Protein AF-A0AAI8VZM4-F1 (afdb_monomer_lite)

Organism: NCBI:txid933095

pLDDT: mean 75.83, std 14.88, range [39.0, 96.69]

Structure (mmCIF, N/CA/C/O backbone):
data_AF-A0AAI8VZM4-F1
#
_entry.id   AF-A0AAI8VZM4-F1
#
loop_
_atom_site.group_PDB
_atom_site.id
_atom_site.type_symbol
_atom_site.label_atom_id
_atom_site.label_alt_id
_atom_site.label_comp_id
_atom_site.label_asym_id
_atom_site.label_entity_id
_atom_site.label_seq_id
_atom_site.pdbx_PDB_ins_code
_atom_site.Cartn_x
_atom_site.Cartn_y
_atom_site.Cartn_z
_atom_site.occupancy
_atom_site.B_iso_or_equiv
_atom_site.auth_seq_id
_atom_site.auth_comp_id
_atom_site.auth_asym_id
_atom_site.auth_atom_id
_atom_site.pdbx_PDB_model_num
ATOM 1 N N . MET A 1 1 ? 5.136 8.835 26.022 1.00 50.62 1 MET A N 1
ATOM 2 C CA . MET A 1 1 ? 4.557 8.263 24.789 1.00 50.62 1 MET A CA 1
ATOM 3 C C . MET A 1 1 ? 4.629 9.350 23.734 1.00 50.62 1 MET A C 1
ATOM 5 O O . MET A 1 1 ? 4.083 10.417 23.975 1.00 50.62 1 MET A O 1
ATOM 9 N N . PHE A 1 2 ? 5.392 9.145 22.661 1.00 57.97 2 PHE A N 1
ATOM 10 C CA . PHE A 1 2 ? 5.427 10.082 21.537 1.00 57.97 2 PHE A CA 1
ATOM 11 C C . PHE A 1 2 ? 4.216 9.782 20.650 1.00 57.97 2 PHE A C 1
ATOM 13 O O . PHE A 1 2 ? 4.138 8.687 20.109 1.00 57.97 2 PHE A O 1
ATOM 20 N N . ASN A 1 3 ? 3.278 10.723 20.535 1.00 74.25 3 ASN A N 1
ATOM 21 C CA . ASN A 1 3 ? 2.185 10.646 19.566 1.00 74.25 3 ASN A CA 1
ATOM 22 C C . ASN A 1 3 ? 2.493 11.632 18.441 1.00 74.25 3 ASN A C 1
ATOM 24 O O . ASN A 1 3 ? 2.685 12.821 18.692 1.00 74.25 3 ASN A O 1
ATOM 28 N N . ILE A 1 4 ? 2.579 11.121 17.221 1.00 80.81 4 ILE A N 1
ATOM 29 C CA . ILE A 1 4 ? 2.710 11.899 15.996 1.00 80.81 4 ILE A CA 1
ATOM 30 C C . ILE A 1 4 ? 1.293 12.186 15.511 1.00 80.81 4 ILE A C 1
ATOM 32 O O . ILE A 1 4 ? 0.499 11.260 15.310 1.00 80.81 4 ILE A O 1
ATOM 36 N N . ASP A 1 5 ? 0.984 13.470 15.359 1.00 78.31 5 ASP A N 1
ATOM 37 C CA . ASP A 1 5 ? -0.304 13.909 14.839 1.00 78.31 5 ASP A CA 1
ATOM 38 C C . ASP A 1 5 ? -0.356 13.684 13.323 1.00 78.31 5 ASP A C 1
ATOM 40 O O . ASP A 1 5 ? 0.592 13.995 12.597 1.00 78.31 5 ASP A O 1
ATOM 44 N N . LEU A 1 6 ? -1.450 13.090 12.858 1.00 85.06 6 LEU A N 1
ATOM 45 C CA . LEU A 1 6 ? -1.668 12.735 11.457 1.00 85.06 6 LEU A CA 1
ATOM 46 C C . LEU A 1 6 ? -2.617 13.756 10.824 1.00 85.06 6 LEU A C 1
ATOM 48 O O . LEU A 1 6 ? -3.519 14.253 11.497 1.00 85.06 6 LEU A O 1
ATOM 52 N N . SER A 1 7 ? -2.479 14.047 9.526 1.00 87.81 7 SER A N 1
ATOM 53 C CA . SER A 1 7 ? -3.436 14.942 8.858 1.00 87.81 7 SER A CA 1
ATOM 54 C C . SER A 1 7 ? -4.856 14.378 8.929 1.00 87.81 7 SER A C 1
ATOM 56 O O . SER A 1 7 ? -5.053 13.159 8.968 1.00 87.81 7 SER A O 1
ATOM 58 N N . ARG A 1 8 ? -5.867 15.254 8.932 1.00 85.50 8 ARG A N 1
ATOM 59 C CA . ARG A 1 8 ? -7.262 14.815 9.062 1.00 85.50 8 ARG A CA 1
ATOM 60 C C . ARG A 1 8 ? -7.668 13.897 7.912 1.00 85.50 8 ARG A C 1
ATOM 62 O O . ARG A 1 8 ? -8.298 12.875 8.151 1.00 85.50 8 ARG A O 1
ATOM 69 N N . GLU A 1 9 ? -7.235 14.210 6.695 1.00 87.56 9 GLU A N 1
ATOM 70 C CA . GLU A 1 9 ? -7.503 13.402 5.505 1.00 87.56 9 GLU A CA 1
ATOM 71 C C . GLU A 1 9 ? -6.911 11.995 5.636 1.00 87.56 9 GLU A C 1
ATOM 73 O O . GLU A 1 9 ? -7.528 11.017 5.213 1.00 87.56 9 GLU A O 1
ATOM 78 N N . PHE A 1 10 ? -5.729 11.879 6.247 1.00 89.19 10 PHE A N 1
ATOM 79 C CA . PHE A 1 10 ? -5.082 10.592 6.477 1.00 89.19 10 PHE A CA 1
ATOM 80 C C . PHE A 1 10 ? -5.761 9.797 7.590 1.00 89.19 10 PHE A C 1
ATOM 82 O O . PHE A 1 10 ? -5.982 8.596 7.436 1.00 89.19 10 PHE A O 1
ATOM 89 N N . GLN A 1 11 ? -6.174 10.462 8.671 1.00 90.06 11 GLN A N 1
ATOM 90 C CA . GLN A 1 11 ? -6.987 9.836 9.714 1.00 90.06 11 GLN A CA 1
ATOM 91 C C . GLN A 1 11 ? -8.306 9.299 9.144 1.00 90.06 11 GLN A C 1
ATOM 93 O O . GLN A 1 11 ? -8.642 8.143 9.385 1.00 90.06 11 GLN A O 1
ATOM 98 N N . ASP A 1 12 ? -9.019 10.094 8.343 1.00 90.69 12 ASP A N 1
ATOM 99 C CA . ASP A 1 12 ? -10.278 9.685 7.711 1.00 90.69 12 ASP A CA 1
ATOM 100 C C . ASP A 1 12 ? -10.070 8.497 6.760 1.00 90.69 12 ASP A C 1
ATOM 102 O O . ASP A 1 12 ? -10.843 7.538 6.788 1.00 90.69 12 ASP A O 1
ATOM 106 N N . ALA A 1 13 ? -8.985 8.501 5.977 1.00 91.31 13 ALA A N 1
ATOM 107 C CA . ALA A 1 13 ? -8.638 7.371 5.121 1.00 91.31 13 ALA A CA 1
ATOM 108 C C . ALA A 1 13 ? -8.352 6.091 5.926 1.00 91.31 13 ALA A C 1
ATOM 110 O O . ALA A 1 13 ? -8.776 5.010 5.520 1.00 91.31 13 ALA A O 1
ATOM 111 N N . LEU A 1 14 ? -7.670 6.186 7.070 1.00 91.62 14 LEU A N 1
ATOM 112 C CA . LEU A 1 14 ? -7.390 5.035 7.934 1.00 91.62 14 LEU A CA 1
ATOM 113 C C . LEU A 1 14 ? -8.621 4.528 8.694 1.00 91.62 14 LEU A C 1
ATOM 115 O O . LEU A 1 14 ? -8.751 3.318 8.891 1.00 91.62 14 LEU A O 1
ATOM 119 N N . LEU A 1 15 ? -9.516 5.422 9.119 1.00 91.94 15 LEU A N 1
ATOM 120 C CA . LEU A 1 15 ? -10.789 5.062 9.752 1.00 91.94 15 LEU A CA 1
ATOM 121 C C . LEU A 1 15 ? -11.715 4.354 8.758 1.00 91.94 15 LEU A C 1
ATOM 123 O O . LEU A 1 15 ? -12.364 3.371 9.108 1.00 91.94 15 LEU A O 1
ATOM 127 N N . ASP A 1 16 ? -11.711 4.799 7.502 1.00 93.19 16 ASP A N 1
ATOM 128 C CA . ASP A 1 16 ? -12.474 4.205 6.403 1.00 93.19 16 ASP A CA 1
ATOM 129 C C . ASP A 1 16 ? -11.619 3.263 5.530 1.00 93.19 16 ASP A C 1
ATOM 131 O O . ASP A 1 16 ? -11.840 3.120 4.326 1.00 93.19 16 ASP A O 1
ATOM 135 N N . ALA A 1 17 ? -10.614 2.594 6.115 1.00 93.25 17 ALA A N 1
ATOM 136 C CA . ALA A 1 17 ? -9.665 1.759 5.365 1.00 93.25 17 ALA A CA 1
ATOM 137 C C . ALA A 1 17 ? -10.349 0.667 4.522 1.00 93.25 17 ALA A C 1
ATOM 139 O O . ALA A 1 17 ? -9.890 0.339 3.426 1.00 93.25 17 ALA A O 1
ATOM 140 N N . GLN A 1 18 ? -11.476 0.126 4.997 1.00 93.38 18 GLN A N 1
ATOM 141 C CA . GLN A 1 18 ? -12.245 -0.898 4.278 1.00 93.38 18 GLN A CA 1
ATOM 142 C C . GLN A 1 18 ? -12.831 -0.392 2.955 1.00 93.38 18 GLN A C 1
ATOM 144 O O . GLN A 1 18 ? -13.036 -1.180 2.026 1.00 93.38 18 GLN A O 1
ATOM 149 N N . SER A 1 19 ? -13.032 0.919 2.827 1.00 93.44 19 SER A N 1
ATOM 150 C CA . SER A 1 19 ? -13.528 1.535 1.602 1.00 93.44 19 SER A CA 1
ATOM 151 C C . SER A 1 19 ? -12.462 1.699 0.522 1.00 93.44 19 SER A C 1
ATOM 153 O O . SER A 1 19 ? -12.806 2.121 -0.585 1.00 93.44 19 SER A O 1
ATOM 155 N N . TRP A 1 20 ? -11.197 1.327 0.768 1.00 93.56 20 TRP A N 1
ATOM 156 C CA . TRP A 1 20 ? -10.178 1.300 -0.285 1.00 93.56 20 TRP A CA 1
ATOM 157 C C . TRP A 1 20 ? -10.678 0.524 -1.519 1.00 93.56 20 TRP A C 1
ATOM 159 O O . TRP A 1 20 ? -11.226 -0.577 -1.363 1.00 93.56 20 TRP A O 1
ATOM 169 N N . PRO A 1 21 ? -10.527 1.073 -2.745 1.00 92.50 21 PRO A N 1
ATOM 170 C CA . PRO A 1 21 ? -9.716 2.246 -3.114 1.00 92.50 21 PRO A CA 1
ATOM 171 C C . PRO A 1 21 ? -10.419 3.621 -3.078 1.00 92.50 21 PRO A C 1
ATOM 173 O O . PRO A 1 21 ? -9.846 4.604 -3.542 1.00 92.50 21 PRO A O 1
ATOM 176 N N . ARG A 1 22 ? -11.656 3.738 -2.577 1.00 90.88 22 ARG A N 1
ATOM 177 C CA . ARG A 1 22 ? -12.425 5.002 -2.612 1.00 90.88 22 ARG A CA 1
ATOM 178 C C . ARG A 1 22 ? -11.905 6.096 -1.686 1.00 90.88 22 ARG A C 1
ATOM 180 O O . ARG A 1 22 ? -12.129 7.267 -1.973 1.00 90.88 22 ARG A O 1
ATOM 187 N N . ASN A 1 23 ? -11.246 5.708 -0.605 1.00 89.00 23 ASN A N 1
ATOM 188 C CA . ASN A 1 23 ? -10.658 6.591 0.401 1.00 89.00 23 ASN A CA 1
ATOM 189 C C . ASN A 1 23 ? -9.222 7.034 0.044 1.00 89.00 23 ASN A C 1
ATOM 191 O O . ASN A 1 23 ? -8.521 7.567 0.900 1.00 89.00 23 ASN A O 1
ATOM 195 N N . ALA A 1 24 ? -8.759 6.786 -1.189 1.00 86.00 24 ALA A N 1
ATOM 196 C CA . ALA A 1 24 ? -7.464 7.272 -1.649 1.00 86.00 24 ALA A CA 1
ATOM 197 C C . ALA A 1 24 ? -7.433 8.809 -1.599 1.00 86.00 24 ALA A C 1
ATOM 199 O O . ALA A 1 24 ? -8.268 9.482 -2.208 1.00 86.00 24 ALA A O 1
ATOM 200 N N . ILE A 1 25 ? -6.459 9.354 -0.876 1.00 83.88 25 ILE A N 1
ATOM 201 C CA . ILE A 1 25 ? -6.308 10.796 -0.650 1.00 83.88 25 ILE A CA 1
ATOM 202 C C . ILE A 1 25 ? -5.780 11.466 -1.916 1.00 83.88 25 ILE A C 1
ATOM 204 O O . ILE A 1 25 ? -6.241 12.538 -2.312 1.00 83.88 25 ILE A O 1
ATOM 208 N N . ILE A 1 26 ? -4.819 10.816 -2.577 1.00 75.94 26 ILE A N 1
ATOM 209 C CA . ILE A 1 26 ? -4.159 11.365 -3.757 1.00 75.94 26 ILE A CA 1
ATOM 210 C C . ILE A 1 26 ? -5.100 11.260 -4.951 1.00 75.94 26 ILE A C 1
ATOM 212 O O . ILE A 1 26 ? -5.466 10.165 -5.379 1.00 75.94 26 ILE A O 1
ATOM 216 N N . LYS A 1 27 ? -5.460 12.415 -5.514 1.00 71.25 27 LYS A N 1
ATOM 217 C CA . LYS A 1 27 ? -6.360 12.491 -6.662 1.00 71.25 27 LYS A CA 1
ATOM 218 C C . LYS A 1 27 ? -5.574 12.501 -7.970 1.00 71.25 27 LYS A C 1
ATOM 220 O O . LYS A 1 27 ? -4.837 13.437 -8.250 1.00 71.25 27 LYS A O 1
ATOM 225 N N . THR A 1 28 ? -5.768 11.478 -8.795 1.00 67.06 28 THR A N 1
ATOM 226 C CA . THR A 1 28 ? -5.231 11.367 -10.158 1.00 67.06 28 THR A CA 1
ATOM 227 C C . THR A 1 28 ? -6.355 11.028 -11.143 1.00 67.06 28 THR A C 1
ATOM 229 O O . THR A 1 28 ? -7.496 10.777 -10.755 1.00 67.06 28 THR A O 1
ATOM 232 N N . ILE A 1 29 ? -6.051 10.959 -12.443 1.00 61.22 29 ILE A N 1
ATOM 233 C CA . ILE A 1 29 ? -7.011 10.481 -13.461 1.00 61.22 29 ILE A CA 1
ATOM 234 C C . ILE A 1 29 ? -7.541 9.075 -13.100 1.00 61.22 29 ILE A C 1
ATOM 236 O O . ILE A 1 29 ? -8.713 8.766 -13.323 1.00 61.22 29 ILE A O 1
ATOM 240 N N . GLY A 1 30 ? -6.702 8.238 -12.476 1.00 61.47 30 GLY A N 1
ATOM 241 C CA . GLY A 1 30 ? -7.062 6.894 -12.016 1.00 61.47 30 GLY A CA 1
ATOM 242 C C . GLY A 1 30 ? -7.961 6.858 -10.776 1.00 61.47 30 GLY A C 1
ATOM 243 O O . GLY A 1 30 ? -8.512 5.804 -10.464 1.00 61.47 30 GLY A O 1
ATOM 244 N N . THR A 1 31 ? -8.158 7.985 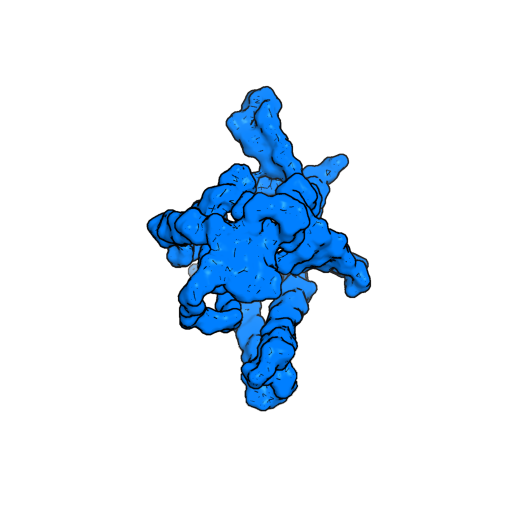-10.087 1.00 70.94 31 THR A N 1
ATOM 245 C CA . THR A 1 31 ? -8.973 8.076 -8.865 1.00 70.94 31 THR A CA 1
ATOM 246 C C . THR A 1 31 ? -10.308 8.788 -9.092 1.00 70.94 31 THR A C 1
ATOM 248 O O . THR A 1 31 ? -10.915 9.308 -8.154 1.00 70.94 31 THR A O 1
ATOM 251 N N . TYR A 1 32 ? -10.792 8.842 -10.336 1.00 77.94 32 TYR A N 1
ATOM 252 C CA . TYR A 1 32 ? -12.123 9.373 -10.618 1.00 77.94 32 TYR A CA 1
ATOM 253 C C . TYR A 1 32 ? -13.200 8.534 -9.890 1.00 77.94 32 TYR A C 1
ATOM 255 O O . TYR A 1 32 ? -13.147 7.302 -9.970 1.00 77.94 32 TYR A O 1
ATOM 263 N N . PRO A 1 33 ? -14.207 9.136 -9.219 1.00 83.56 33 PRO A N 1
ATOM 264 C CA . PRO A 1 33 ? -15.123 8.405 -8.333 1.00 83.56 33 PRO A CA 1
ATOM 265 C C . PRO A 1 33 ? -15.823 7.201 -8.971 1.00 83.56 33 PRO A C 1
ATOM 267 O O . PRO A 1 33 ? -15.937 6.152 -8.341 1.00 83.56 33 PRO A O 1
ATOM 270 N N . LYS A 1 34 ? -16.249 7.310 -10.240 1.00 83.12 34 LYS A N 1
ATOM 271 C CA . LYS A 1 34 ? -16.863 6.181 -10.964 1.00 83.12 34 LYS A CA 1
ATOM 272 C C . LYS A 1 34 ? -15.874 5.032 -11.186 1.00 83.12 34 LYS A C 1
ATOM 274 O O . LYS A 1 34 ? -16.253 3.870 -11.072 1.00 83.12 34 LYS A O 1
ATOM 279 N N . THR A 1 35 ? -14.613 5.353 -11.474 1.00 83.56 35 THR A N 1
ATOM 280 C CA . THR A 1 35 ? -13.537 4.367 -11.633 1.00 83.56 35 THR A CA 1
ATOM 281 C C . THR A 1 35 ? -13.249 3.674 -10.306 1.00 83.56 35 THR A C 1
ATOM 283 O O . THR A 1 35 ? -13.209 2.447 -10.263 1.00 83.56 35 THR A O 1
ATOM 286 N N . LEU A 1 36 ? -13.140 4.432 -9.210 1.00 86.94 36 LEU A N 1
ATOM 287 C CA . LEU A 1 36 ? -12.930 3.877 -7.870 1.00 86.94 36 LEU A CA 1
ATOM 288 C C . LEU A 1 36 ? -14.086 2.977 -7.427 1.00 86.94 36 LEU A C 1
ATOM 290 O O . LEU A 1 36 ? -13.842 1.897 -6.898 1.00 86.94 36 LEU A O 1
ATOM 294 N N . ALA A 1 37 ? -15.333 3.378 -7.690 1.00 88.56 37 ALA A N 1
ATOM 295 C CA . ALA A 1 37 ? -16.506 2.557 -7.401 1.00 88.56 37 ALA A CA 1
ATOM 296 C C . ALA A 1 37 ? -16.487 1.237 -8.189 1.00 88.56 37 ALA A C 1
ATOM 298 O O . ALA A 1 37 ? -16.743 0.176 -7.625 1.00 88.56 37 ALA A O 1
ATOM 299 N N . LYS A 1 38 ? -16.108 1.281 -9.474 1.00 89.50 38 LYS A N 1
ATOM 300 C CA . LYS A 1 38 ? -15.953 0.076 -10.299 1.00 89.50 38 LYS A CA 1
ATOM 301 C C . LYS A 1 38 ? -14.848 -0.844 -9.769 1.00 89.50 38 LYS A C 1
ATOM 303 O O . LYS A 1 38 ? -15.047 -2.053 -9.710 1.00 89.50 38 LYS A O 1
ATOM 308 N N . LEU A 1 39 ? -13.702 -0.289 -9.367 1.00 88.81 39 LEU A N 1
ATOM 309 C CA . LEU A 1 39 ? -12.599 -1.062 -8.782 1.00 88.81 39 LEU A CA 1
ATOM 310 C C . LEU A 1 39 ? -12.984 -1.675 -7.431 1.00 88.81 39 LEU A C 1
ATOM 312 O O . LEU A 1 39 ? -12.663 -2.834 -7.182 1.00 88.81 39 LEU A O 1
ATOM 316 N N . GLN A 1 40 ? -13.709 -0.934 -6.589 1.00 91.44 40 GLN A N 1
ATOM 317 C CA . GLN A 1 40 ? -14.218 -1.440 -5.316 1.00 91.44 40 GLN A CA 1
ATOM 318 C C . GLN A 1 40 ? -15.209 -2.592 -5.526 1.00 91.44 40 GLN A C 1
ATOM 320 O O . GLN A 1 40 ? -15.081 -3.617 -4.863 1.00 91.44 40 GLN A O 1
ATOM 325 N N . SER A 1 41 ? -16.150 -2.451 -6.471 1.00 91.56 41 SER A N 1
ATOM 326 C CA . SER A 1 41 ? -17.079 -3.529 -6.841 1.00 91.56 41 SER A CA 1
ATOM 327 C C . SER A 1 41 ? -16.314 -4.765 -7.296 1.00 91.56 41 SER A C 1
ATOM 329 O O . SER A 1 41 ? -16.502 -5.832 -6.727 1.00 91.56 41 SER A O 1
ATOM 331 N N . ARG A 1 42 ? -15.361 -4.599 -8.225 1.00 90.31 42 ARG A N 1
ATOM 332 C CA . ARG A 1 42 ? -14.531 -5.700 -8.731 1.00 90.31 42 ARG A CA 1
ATOM 333 C C . ARG A 1 42 ? -13.793 -6.430 -7.609 1.00 90.31 42 ARG A C 1
ATOM 335 O O . ARG A 1 42 ? -13.729 -7.651 -7.621 1.00 90.31 42 ARG A O 1
ATOM 342 N N . LEU A 1 43 ? -13.229 -5.694 -6.650 1.00 91.25 43 LEU A N 1
ATOM 343 C CA . LEU A 1 43 ? -12.573 -6.281 -5.480 1.00 91.25 43 LEU A CA 1
ATOM 344 C C . LEU A 1 43 ? -13.567 -7.041 -4.586 1.00 91.25 43 LEU A C 1
ATOM 346 O O . LEU A 1 43 ? -13.222 -8.087 -4.046 1.00 91.25 43 LEU A O 1
ATOM 350 N N . GLY A 1 44 ? -14.786 -6.519 -4.432 1.00 91.56 44 GLY A N 1
ATOM 351 C CA . GLY A 1 44 ? -15.872 -7.179 -3.710 1.00 91.56 44 GLY A CA 1
ATOM 352 C C . GLY A 1 44 ? -16.306 -8.493 -4.360 1.00 91.56 44 GLY A C 1
ATOM 353 O O . GLY A 1 44 ? -16.473 -9.480 -3.646 1.00 91.56 44 GLY A O 1
ATOM 354 N N . ASP A 1 45 ? -16.409 -8.515 -5.689 1.00 90.44 45 ASP A N 1
ATOM 355 C CA . ASP A 1 45 ? -16.827 -9.685 -6.470 1.00 90.44 45 ASP A CA 1
ATOM 356 C C . ASP A 1 45 ? -15.828 -10.844 -6.336 1.00 90.44 45 ASP A C 1
ATOM 358 O O . ASP A 1 45 ? -16.221 -11.999 -6.217 1.00 90.44 45 ASP A O 1
ATOM 362 N N . ILE A 1 46 ? -14.527 -10.536 -6.285 1.00 89.44 46 ILE A N 1
ATOM 363 C CA . ILE A 1 46 ? -13.452 -11.545 -6.266 1.00 89.44 46 ILE A CA 1
ATOM 364 C C . ILE A 1 46 ? -12.956 -11.879 -4.853 1.00 89.44 46 ILE A C 1
ATOM 366 O O . ILE A 1 46 ? -12.032 -12.675 -4.698 1.00 89.44 46 ILE A O 1
ATOM 370 N N . LYS A 1 47 ? -13.526 -11.263 -3.806 1.00 91.69 47 LYS A N 1
ATOM 371 C CA . LYS A 1 47 ? -12.966 -11.303 -2.442 1.00 91.69 47 LYS A CA 1
ATOM 372 C C . LYS A 1 47 ? -12.785 -12.726 -1.902 1.00 91.69 47 LYS A C 1
ATOM 374 O O . LYS A 1 47 ? -11.760 -13.009 -1.294 1.00 91.69 47 LYS A O 1
ATOM 379 N N . GLN A 1 48 ? -13.7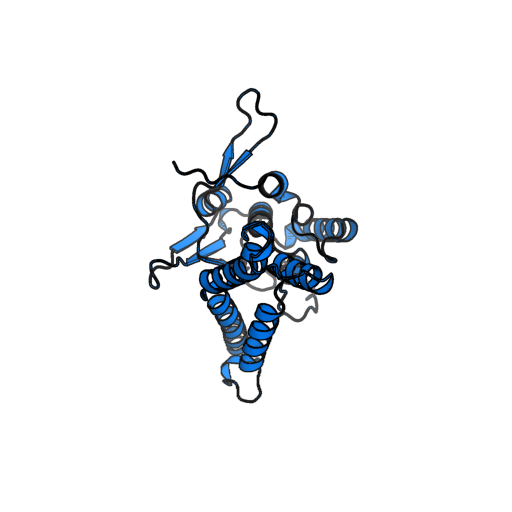60 -13.606 -2.143 1.00 91.38 48 GLN A N 1
ATOM 380 C CA . GLN A 1 48 ? -13.770 -14.973 -1.612 1.00 91.38 48 GLN A CA 1
ATOM 381 C C . GLN A 1 48 ? -12.756 -15.870 -2.319 1.00 91.38 48 GLN A C 1
ATOM 383 O O . GLN A 1 48 ? -12.249 -16.810 -1.724 1.00 91.38 48 GLN A O 1
ATOM 388 N N . GLU A 1 49 ? -12.451 -15.589 -3.583 1.00 91.31 49 GLU A N 1
ATOM 389 C CA . GLU A 1 49 ? -11.463 -16.339 -4.364 1.00 91.31 49 GLU A CA 1
ATOM 390 C C . GLU A 1 49 ? -10.045 -15.815 -4.139 1.00 91.31 49 GLU A C 1
ATOM 392 O O . GLU A 1 49 ? -9.077 -16.557 -4.313 1.00 91.31 49 GLU A O 1
ATOM 397 N N . LEU A 1 50 ? -9.926 -14.534 -3.776 1.00 92.38 50 LEU A N 1
ATOM 398 C CA . LEU A 1 50 ? -8.664 -13.817 -3.670 1.00 92.38 50 LEU A CA 1
ATOM 399 C C . LEU A 1 50 ? -8.041 -13.890 -2.272 1.00 92.38 50 LEU A C 1
ATOM 401 O O . LEU A 1 50 ? -6.825 -14.024 -2.186 1.00 92.38 50 LEU A O 1
ATOM 405 N N . PHE A 1 51 ? -8.826 -13.793 -1.198 1.00 95.69 51 PHE A N 1
ATOM 406 C CA . PHE A 1 51 ? -8.311 -13.725 0.176 1.00 95.69 51 PHE A CA 1
ATOM 407 C C . PHE A 1 51 ? -8.502 -15.038 0.934 1.00 95.69 51 PHE A C 1
ATOM 409 O O . PHE A 1 51 ? -9.455 -15.784 0.694 1.00 95.69 51 PHE A O 1
ATOM 416 N N . GLU A 1 52 ? -7.568 -15.322 1.838 1.00 94.62 52 GLU A N 1
ATOM 417 C CA . GLU A 1 52 ? -7.628 -16.481 2.723 1.00 94.62 52 GLU A CA 1
ATOM 418 C C . GLU A 1 52 ? -8.650 -16.254 3.840 1.00 94.62 52 GLU A C 1
ATOM 420 O O . GLU A 1 52 ? -8.622 -15.226 4.519 1.00 94.62 52 GLU A O 1
ATOM 425 N N . ASP A 1 53 ? -9.540 -17.224 4.037 1.00 91.50 53 ASP A N 1
ATOM 426 C CA . ASP A 1 53 ? -10.607 -17.144 5.039 1.00 91.50 53 ASP A CA 1
ATOM 427 C C . ASP A 1 53 ? -10.138 -17.689 6.393 1.00 91.50 53 ASP A C 1
ATOM 429 O O . ASP A 1 53 ? -10.694 -17.329 7.429 1.00 91.50 53 ASP A O 1
ATOM 433 N N . CYS A 1 54 ? -9.126 -18.566 6.398 1.00 93.56 54 CYS A N 1
ATOM 434 C CA . CYS A 1 54 ? -8.628 -19.213 7.603 1.00 93.56 54 CYS A CA 1
ATOM 435 C C . CYS A 1 54 ? -7.548 -18.363 8.304 1.00 93.56 54 CYS A C 1
ATOM 437 O O . CYS A 1 54 ? -6.443 -18.238 7.769 1.00 93.56 54 CYS A O 1
ATOM 439 N N . PRO A 1 55 ? -7.789 -17.842 9.527 1.00 93.25 55 PRO A N 1
ATOM 440 C CA . PRO A 1 55 ? -6.819 -16.985 10.212 1.00 93.25 55 PRO A CA 1
ATOM 441 C C . PRO A 1 55 ? -5.470 -17.649 10.502 1.00 93.25 55 PRO A C 1
ATOM 443 O O . PRO A 1 55 ? -4.450 -16.973 10.551 1.00 93.25 55 PRO A O 1
ATOM 446 N N . SER A 1 56 ? -5.432 -18.978 10.656 1.00 94.06 56 SER A N 1
ATOM 447 C CA . SER A 1 56 ? -4.178 -19.710 10.885 1.00 94.06 56 SER A CA 1
ATOM 448 C C . SER A 1 56 ? -3.258 -19.757 9.663 1.00 94.06 56 SER A C 1
ATOM 450 O O . SER A 1 56 ? -2.089 -20.100 9.798 1.00 94.06 56 SER A O 1
ATOM 452 N N . GLU A 1 57 ? -3.776 -19.445 8.474 1.00 93.25 57 GLU A N 1
ATOM 453 C CA . GLU A 1 57 ? -3.011 -19.413 7.223 1.00 93.25 57 GLU A CA 1
ATOM 454 C C . GLU A 1 57 ? -2.544 -17.996 6.854 1.00 93.25 57 GLU A C 1
ATOM 456 O O . GLU A 1 57 ? -1.758 -17.834 5.913 1.00 93.25 57 GLU A O 1
ATOM 461 N N . TRP A 1 58 ? -3.010 -16.969 7.576 1.00 96.38 58 TRP A N 1
ATOM 462 C CA . TRP A 1 58 ? -2.610 -15.586 7.342 1.00 96.38 58 TRP A CA 1
ATOM 463 C C . TRP A 1 58 ? -1.143 -15.382 7.687 1.00 96.38 58 TRP A C 1
ATOM 465 O O . TRP A 1 58 ? -0.662 -15.804 8.734 1.00 96.38 58 TRP A O 1
ATOM 475 N N . GLU A 1 59 ? -0.421 -14.716 6.798 1.00 95.00 59 GLU A N 1
ATOM 476 C CA . GLU A 1 59 ? 0.977 -14.371 6.954 1.00 95.00 59 GLU A CA 1
ATOM 477 C C . GLU A 1 59 ? 1.348 -13.240 5.989 1.00 95.00 59 GLU A C 1
ATOM 479 O O . GLU A 1 59 ? 1.390 -13.421 4.770 1.00 95.00 59 GLU A O 1
ATOM 484 N N . VAL A 1 60 ? 1.705 -12.087 6.550 1.00 95.44 60 VAL A N 1
ATOM 485 C CA . VAL A 1 60 ? 2.254 -10.946 5.814 1.00 95.44 60 VAL A CA 1
ATOM 486 C C . VAL A 1 60 ? 3.666 -10.660 6.324 1.00 95.44 60 VAL A C 1
ATOM 488 O O . VAL A 1 60 ? 3.831 -10.058 7.389 1.00 95.44 60 VAL A O 1
ATOM 491 N N . PRO A 1 61 ? 4.714 -11.093 5.601 1.00 93.56 61 PRO A N 1
ATOM 492 C CA . PRO A 1 61 ? 6.087 -10.731 5.922 1.00 93.56 61 PRO A CA 1
ATOM 493 C C . PRO A 1 61 ? 6.340 -9.240 5.669 1.00 93.56 61 PRO A C 1
ATOM 495 O O . PRO A 1 61 ? 6.214 -8.763 4.540 1.00 93.56 61 PRO A O 1
ATOM 498 N N . ILE A 1 62 ? 6.742 -8.522 6.717 1.00 91.31 62 ILE A N 1
ATOM 499 C CA . ILE A 1 62 ? 7.116 -7.106 6.692 1.00 91.31 62 ILE A CA 1
ATOM 500 C C . ILE A 1 62 ? 8.581 -6.947 7.103 1.00 91.31 62 ILE A C 1
ATOM 502 O O . ILE A 1 62 ? 9.043 -7.583 8.059 1.00 91.31 62 ILE A O 1
ATOM 506 N N . ARG A 1 63 ? 9.336 -6.139 6.357 1.00 88.69 63 ARG A N 1
ATOM 507 C CA . ARG A 1 63 ? 10.740 -5.817 6.637 1.00 88.69 63 ARG A CA 1
ATOM 508 C C . ARG A 1 63 ? 10.924 -4.305 6.621 1.00 88.69 63 ARG A C 1
ATOM 510 O O . ARG A 1 63 ? 10.731 -3.697 5.571 1.00 88.69 63 ARG A O 1
ATOM 517 N N . ASP A 1 64 ? 11.307 -3.733 7.753 1.00 87.25 64 ASP A N 1
ATOM 518 C CA . ASP A 1 64 ? 11.562 -2.300 7.900 1.00 87.25 64 ASP A CA 1
ATOM 519 C C . ASP A 1 64 ? 13.085 -2.060 7.868 1.00 87.25 64 ASP A C 1
ATOM 521 O O . ASP A 1 64 ? 13.861 -2.804 8.476 1.00 87.25 64 ASP A O 1
ATOM 525 N N . LEU A 1 65 ? 13.516 -1.053 7.106 1.00 82.94 65 LEU A N 1
ATOM 526 C CA . LEU A 1 65 ? 14.900 -0.589 7.012 1.00 82.94 65 LEU A CA 1
ATOM 527 C C . LEU A 1 65 ? 14.993 0.839 7.544 1.00 82.94 65 LEU A C 1
ATOM 529 O O . LEU A 1 65 ? 14.332 1.741 7.018 1.00 82.94 65 LEU A O 1
ATOM 533 N N . ASP A 1 66 ? 15.872 1.048 8.520 1.00 75.94 66 ASP A N 1
ATOM 534 C CA . ASP A 1 66 ? 16.113 2.351 9.129 1.00 75.94 66 ASP A CA 1
ATOM 535 C C . ASP A 1 66 ? 17.476 2.944 8.766 1.00 75.94 66 ASP A C 1
ATOM 537 O O . ASP A 1 66 ? 18.480 2.264 8.587 1.00 75.94 66 ASP A O 1
ATOM 541 N N . ALA A 1 67 ? 17.502 4.273 8.671 1.00 52.72 67 ALA A N 1
ATOM 542 C CA . ALA A 1 67 ? 18.653 5.075 8.260 1.00 52.72 67 ALA A CA 1
ATOM 543 C C . ALA A 1 67 ? 19.892 4.962 9.147 1.00 52.72 67 ALA A C 1
ATOM 545 O O . ALA A 1 67 ? 20.992 5.243 8.685 1.00 52.72 67 ALA A O 1
ATOM 546 N N . GLY A 1 68 ? 19.673 4.731 10.443 1.00 54.38 68 GLY A N 1
ATOM 547 C CA . GLY A 1 68 ? 20.691 4.917 11.477 1.00 54.38 68 GLY A CA 1
ATOM 548 C C . GLY A 1 68 ? 21.603 3.711 11.658 1.00 54.38 68 GLY A C 1
ATOM 549 O O . GLY A 1 68 ? 22.654 3.831 12.279 1.00 54.38 68 GLY A O 1
ATOM 550 N N . SER A 1 69 ? 21.212 2.564 11.114 1.00 51.44 69 SER A N 1
ATOM 551 C CA . SER A 1 69 ? 21.925 1.303 11.238 1.00 51.44 69 SER A CA 1
ATOM 552 C C . SER A 1 69 ? 21.793 0.547 9.923 1.00 51.44 69 SER A C 1
ATOM 554 O O . SER A 1 69 ? 20.899 -0.272 9.735 1.00 51.44 69 SER A O 1
ATOM 556 N N . GLU A 1 70 ? 22.725 0.806 9.004 1.00 53.03 70 GLU A N 1
ATOM 557 C CA . GLU A 1 70 ? 22.811 0.176 7.673 1.00 53.03 70 GLU A CA 1
ATOM 558 C C . GLU A 1 70 ? 22.842 -1.371 7.705 1.00 53.03 70 GLU A C 1
ATOM 560 O O . GLU A 1 70 ? 22.766 -2.024 6.668 1.00 53.03 70 GLU A O 1
ATOM 565 N N . THR A 1 71 ? 22.929 -1.978 8.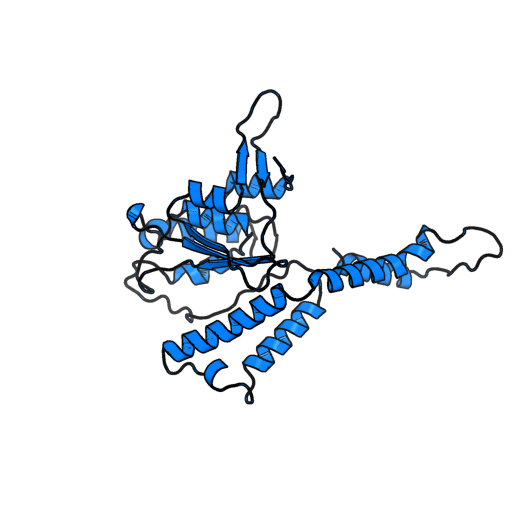891 1.00 56.66 71 THR A N 1
ATOM 566 C CA . THR A 1 71 ? 23.020 -3.422 9.118 1.00 56.66 71 THR A CA 1
ATOM 567 C C . THR A 1 71 ? 21.804 -4.059 9.798 1.00 56.66 71 THR A C 1
ATOM 569 O O . THR A 1 71 ? 21.742 -5.290 9.839 1.00 56.66 71 THR A O 1
ATOM 572 N N . THR A 1 72 ? 20.825 -3.303 10.314 1.00 65.38 72 THR A N 1
ATOM 573 C CA . THR A 1 72 ? 19.684 -3.898 11.041 1.00 65.38 72 THR A CA 1
ATOM 574 C C . THR A 1 72 ? 18.396 -3.818 10.231 1.00 65.38 72 THR A C 1
ATOM 576 O O . THR A 1 72 ? 17.834 -2.745 10.030 1.00 65.38 72 THR A O 1
ATOM 579 N N . VAL A 1 73 ? 17.921 -4.979 9.781 1.00 80.38 73 VAL A N 1
ATOM 580 C CA . VAL A 1 73 ? 16.599 -5.138 9.165 1.00 80.38 73 VAL A CA 1
ATOM 581 C C . VAL A 1 73 ? 15.636 -5.642 10.227 1.00 80.38 73 VAL A C 1
ATOM 583 O O . VAL A 1 73 ? 15.786 -6.780 10.685 1.00 80.38 73 VAL A O 1
ATOM 586 N N . ASP A 1 74 ? 14.627 -4.845 10.560 1.00 82.81 74 ASP A N 1
ATOM 587 C CA . ASP A 1 74 ? 13.566 -5.268 11.466 1.00 82.81 74 ASP A CA 1
ATOM 588 C C . ASP A 1 74 ? 12.584 -6.164 10.718 1.00 82.81 74 ASP A C 1
ATOM 590 O O . ASP A 1 74 ? 12.086 -5.824 9.643 1.00 82.81 74 ASP A O 1
ATOM 594 N N . LYS A 1 75 ? 12.329 -7.359 11.259 1.00 88.50 75 LYS A N 1
ATOM 595 C CA . LYS A 1 75 ? 11.536 -8.395 10.588 1.00 88.50 75 LYS A CA 1
ATOM 596 C C . LYS A 1 75 ? 10.326 -8.764 11.426 1.00 88.50 75 LYS A C 1
ATOM 598 O O . LYS A 1 75 ? 10.467 -9.149 12.582 1.00 88.50 75 LYS A O 1
ATOM 603 N N . CYS A 1 76 ? 9.152 -8.749 10.808 1.00 89.19 76 CYS A N 1
ATOM 604 C CA . CYS A 1 76 ? 7.934 -9.284 11.400 1.00 89.19 76 CYS A CA 1
ATOM 605 C C . CYS A 1 76 ? 7.154 -10.082 10.363 1.00 89.19 76 CYS A C 1
ATOM 607 O O . CYS A 1 76 ? 7.046 -9.664 9.214 1.00 89.19 76 CYS A O 1
ATOM 609 N N . ASN A 1 77 ? 6.625 -11.237 10.750 1.00 91.50 77 ASN A N 1
ATOM 610 C CA . ASN A 1 77 ? 5.585 -11.909 9.983 1.00 91.50 77 ASN A CA 1
ATOM 611 C C . ASN A 1 77 ? 4.282 -11.686 10.749 1.00 91.50 77 ASN A C 1
ATOM 613 O O . ASN A 1 77 ? 4.158 -12.077 11.908 1.00 91.50 77 ASN A O 1
ATOM 617 N N . VAL A 1 78 ? 3.365 -10.953 10.129 1.00 94.12 78 VAL A N 1
ATOM 618 C CA . VAL A 1 78 ? 2.106 -10.541 10.742 1.00 94.12 78 VAL A CA 1
ATOM 619 C C . VAL A 1 78 ? 1.033 -11.567 10.400 1.00 94.12 78 VAL A C 1
ATOM 621 O O . VAL A 1 78 ? 0.836 -11.872 9.226 1.00 94.12 78 VAL A O 1
ATOM 624 N N . HIS A 1 79 ? 0.338 -12.073 11.416 1.00 95.25 79 HIS A N 1
ATOM 625 C CA . HIS A 1 79 ? -0.674 -13.124 11.270 1.00 95.25 79 HIS A CA 1
ATOM 626 C C . HIS A 1 79 ? -2.100 -12.639 11.557 1.00 95.25 79 HIS A C 1
ATOM 628 O O . HIS A 1 79 ? -3.051 -13.376 11.339 1.00 95.25 79 HIS A O 1
ATOM 634 N N . ASP A 1 80 ? -2.268 -11.402 12.028 1.00 95.69 80 ASP A N 1
ATOM 635 C CA . ASP A 1 80 ? -3.575 -10.830 12.338 1.00 95.69 80 ASP A CA 1
ATOM 636 C C . ASP A 1 80 ? -3.577 -9.298 12.208 1.00 95.69 80 ASP A C 1
ATOM 638 O O . ASP A 1 80 ? -2.534 -8.643 12.108 1.00 95.69 80 ASP A O 1
ATOM 642 N N . GLN A 1 81 ? -4.781 -8.723 12.206 1.00 94.12 81 GLN A N 1
ATOM 643 C CA . GLN A 1 81 ? -4.993 -7.284 12.066 1.00 94.12 81 GLN A CA 1
ATOM 644 C C . GLN A 1 81 ? -4.417 -6.481 13.241 1.00 94.12 81 GLN A C 1
ATOM 646 O O . GLN A 1 81 ? -3.899 -5.389 13.026 1.00 94.12 81 GLN A O 1
ATOM 651 N N . ALA A 1 82 ? -4.492 -6.981 14.476 1.00 93.62 82 ALA A N 1
ATOM 652 C CA . ALA A 1 82 ? -4.015 -6.240 15.643 1.00 93.62 82 ALA A CA 1
ATOM 653 C C . ALA A 1 82 ? -2.492 -6.080 15.595 1.00 93.62 82 ALA A C 1
ATOM 655 O O . ALA A 1 82 ? -1.978 -4.974 15.766 1.00 93.62 82 ALA A O 1
ATOM 656 N N . ARG A 1 83 ? -1.778 -7.157 15.250 1.00 95.12 83 ARG A N 1
ATOM 657 C CA . ARG A 1 83 ? -0.330 -7.143 15.061 1.00 95.12 83 ARG A CA 1
ATOM 658 C C . ARG A 1 83 ? 0.091 -6.264 13.883 1.00 95.12 83 ARG A C 1
ATOM 660 O O . ARG A 1 83 ? 1.142 -5.631 13.956 1.00 95.12 83 ARG A O 1
ATOM 667 N N . LEU A 1 84 ? -0.721 -6.182 12.823 1.00 95.00 84 LEU A N 1
ATOM 668 C CA . LEU A 1 84 ? -0.489 -5.259 11.704 1.00 95.00 84 LEU A CA 1
ATOM 669 C C . LEU A 1 84 ? -0.530 -3.799 12.169 1.00 95.00 84 LEU A C 1
ATOM 671 O O . LEU A 1 84 ? 0.387 -3.033 11.881 1.00 95.00 84 LEU A O 1
ATOM 675 N N . LEU A 1 85 ? -1.581 -3.426 12.903 1.00 93.56 85 LEU A N 1
ATOM 676 C CA . LEU A 1 85 ? -1.764 -2.069 13.418 1.00 93.56 85 LEU A CA 1
ATOM 677 C C . LEU A 1 85 ? -0.665 -1.694 14.414 1.00 93.56 85 LEU A C 1
ATOM 679 O O . LEU A 1 85 ? -0.103 -0.604 14.322 1.00 93.56 85 LEU A O 1
ATOM 683 N N . GLU A 1 86 ? -0.302 -2.617 15.306 1.00 93.25 86 GLU A N 1
ATOM 684 C CA . GLU A 1 86 ? 0.830 -2.457 16.220 1.00 93.25 86 GLU A CA 1
ATOM 685 C C . GLU A 1 86 ? 2.142 -2.251 15.446 1.00 93.25 86 GLU A C 1
ATOM 687 O O . GLU A 1 86 ? 2.907 -1.336 15.755 1.00 93.25 86 GLU A O 1
ATOM 692 N N . TRP A 1 87 ? 2.388 -3.042 14.392 1.00 93.69 87 TRP A N 1
ATOM 693 C CA . TRP A 1 87 ? 3.576 -2.888 13.550 1.00 93.69 87 TRP A CA 1
ATOM 694 C C . TRP A 1 87 ? 3.574 -1.590 12.745 1.00 93.69 87 TRP A C 1
ATOM 696 O O . TRP A 1 87 ? 4.643 -1.069 12.463 1.00 93.69 87 TRP A O 1
ATOM 706 N N . PHE A 1 88 ? 2.428 -1.019 12.386 1.00 92.62 88 PHE A N 1
ATOM 707 C CA . PHE A 1 88 ? 2.372 0.335 11.816 1.00 92.62 88 PHE A CA 1
ATOM 708 C C . PHE A 1 88 ? 2.427 1.428 12.890 1.00 92.62 88 PHE A C 1
ATOM 710 O O . PHE A 1 88 ? 2.597 2.598 12.570 1.00 92.62 88 PHE A O 1
ATOM 717 N N . GLY A 1 89 ? 2.354 1.052 14.168 1.00 91.50 89 GLY A N 1
ATOM 718 C CA . GLY A 1 89 ? 2.288 1.977 15.291 1.00 91.50 89 GLY A CA 1
ATOM 719 C C . GLY A 1 89 ? 1.014 2.810 15.285 1.00 91.50 89 GLY A C 1
ATOM 720 O O . GLY A 1 89 ? 1.054 3.962 15.699 1.00 91.50 89 GLY A O 1
ATOM 721 N N . LEU A 1 90 ? -0.099 2.262 14.801 1.00 90.25 90 LEU A N 1
ATOM 722 C CA . LEU A 1 90 ? -1.390 2.938 14.795 1.00 90.25 90 LEU A CA 1
ATOM 723 C C . LEU A 1 90 ? -2.126 2.694 16.110 1.00 90.25 90 LEU A C 1
ATOM 725 O O . LEU A 1 90 ? -2.332 1.549 16.513 1.00 90.25 90 LEU A O 1
ATOM 729 N N . ALA A 1 91 ? -2.581 3.771 16.742 1.00 86.31 91 ALA A N 1
ATOM 730 C CA . ALA A 1 91 ? -3.488 3.709 17.878 1.00 86.31 91 ALA A CA 1
ATOM 731 C C . ALA A 1 91 ? -4.808 4.398 17.520 1.00 86.31 91 ALA A C 1
ATOM 733 O O . ALA A 1 91 ? -4.840 5.581 17.178 1.00 86.31 91 ALA A O 1
ATOM 734 N N . TYR A 1 92 ? -5.896 3.635 17.608 1.00 84.94 92 TYR A N 1
ATOM 735 C CA . TYR A 1 92 ? -7.253 4.128 17.410 1.00 84.94 92 TYR A CA 1
ATOM 736 C C . TYR A 1 92 ? -7.829 4.516 18.763 1.00 84.94 92 TYR A C 1
ATOM 738 O O . TYR A 1 92 ? -7.919 3.689 19.672 1.00 84.94 92 TYR A O 1
ATOM 746 N N . THR A 1 93 ? -8.235 5.771 18.898 1.00 79.56 93 THR A N 1
ATOM 747 C CA . THR A 1 93 ? -8.911 6.255 20.099 1.00 79.56 93 THR A CA 1
ATOM 748 C C . THR A 1 93 ? -10.374 6.485 19.777 1.00 79.56 93 THR A C 1
ATOM 750 O O . THR A 1 93 ? -10.718 7.359 18.978 1.00 79.56 93 THR A O 1
ATOM 753 N N . ALA A 1 94 ? -11.228 5.683 20.412 1.00 69.12 94 ALA A N 1
ATOM 754 C CA . ALA A 1 94 ? -12.666 5.890 20.392 1.00 69.12 94 ALA A CA 1
ATOM 755 C C . ALA A 1 94 ? -13.020 7.196 21.116 1.00 69.12 94 ALA A C 1
ATOM 757 O O . ALA A 1 94 ? -12.302 7.633 22.018 1.00 69.12 94 ALA A O 1
ATOM 758 N N . LYS A 1 95 ? -14.142 7.804 20.732 1.00 69.31 95 LYS A N 1
ATOM 759 C CA . LYS A 1 95 ? -14.651 9.050 21.323 1.00 69.31 95 LYS A CA 1
ATOM 760 C C . LYS A 1 95 ? -14.647 9.013 22.855 1.00 69.31 95 LYS A C 1
ATOM 762 O O . LYS A 1 95 ? -15.339 8.200 23.465 1.00 69.31 95 LYS A O 1
ATOM 767 N N . VAL A 1 96 ? -13.941 9.960 23.473 1.00 54.94 96 VAL A N 1
ATOM 768 C CA . VAL A 1 96 ? -14.055 10.265 24.905 1.00 54.94 96 VAL A CA 1
ATOM 769 C C . VAL A 1 96 ? -14.439 11.743 25.047 1.00 54.94 96 VAL A C 1
ATOM 771 O O . VAL A 1 96 ? -13.630 12.630 24.791 1.00 54.94 96 VAL A O 1
ATOM 774 N N . GLY A 1 97 ? -15.686 12.022 25.440 1.00 62.72 97 GLY A N 1
ATOM 775 C CA . GLY A 1 97 ? -16.174 13.385 25.712 1.00 62.72 97 GLY A CA 1
ATOM 776 C C . GLY A 1 97 ? -16.557 14.221 24.474 1.00 62.72 97 GLY A C 1
ATOM 777 O O . GLY A 1 97 ? -17.041 13.688 23.482 1.00 62.72 97 GLY A O 1
ATOM 778 N N . ASN A 1 98 ? -16.370 15.549 24.553 1.00 55.09 98 ASN A N 1
ATOM 779 C CA . ASN A 1 98 ? -16.828 16.564 23.579 1.00 55.09 98 ASN A CA 1
ATOM 780 C C . ASN A 1 98 ? -16.014 16.646 22.263 1.00 55.09 98 ASN A C 1
ATOM 782 O O . ASN A 1 98 ? -16.174 17.606 21.508 1.00 55.09 98 ASN A O 1
ATOM 786 N N . VAL A 1 99 ? -15.141 15.677 21.963 1.00 56.03 99 VAL A N 1
ATOM 787 C CA . VAL A 1 99 ? -14.417 15.630 20.680 1.00 56.03 99 VAL A CA 1
ATOM 788 C C . VAL A 1 99 ? -15.295 14.904 19.645 1.00 56.03 99 VAL A C 1
ATOM 790 O O . VAL A 1 99 ? -15.676 13.756 19.873 1.00 56.03 99 VAL A O 1
ATOM 793 N N . PRO A 1 100 ? -15.662 15.541 18.517 1.00 54.91 100 PRO A N 1
ATOM 794 C CA . PRO A 1 100 ? -16.762 15.058 17.676 1.00 54.91 100 PRO A CA 1
ATOM 795 C C . PRO A 1 100 ? -16.472 13.784 16.856 1.00 54.91 100 PRO A C 1
ATOM 797 O O . PRO A 1 100 ? -17.414 13.150 16.364 1.00 54.91 100 PRO A O 1
ATOM 800 N N . MET A 1 101 ? -15.211 13.365 16.706 1.00 63.66 101 MET A N 1
ATOM 801 C CA . MET A 1 101 ? -14.812 12.305 15.771 1.00 63.66 101 MET A CA 1
ATOM 802 C C . MET A 1 101 ? -13.812 11.315 16.368 1.00 63.66 101 MET A C 1
ATOM 804 O O . MET A 1 101 ? -13.017 11.679 17.230 1.00 63.66 101 MET A O 1
ATOM 808 N N . ASP A 1 102 ? -13.854 10.075 15.867 1.00 78.69 102 ASP A N 1
ATOM 809 C CA . ASP A 1 102 ? -12.788 9.098 16.090 1.00 78.69 102 ASP A CA 1
ATOM 810 C C . ASP A 1 102 ? -11.471 9.669 15.543 1.00 78.69 102 ASP A C 1
ATOM 812 O O . ASP A 1 102 ? -11.458 10.402 14.540 1.00 78.69 102 ASP A O 1
ATOM 816 N N . SER A 1 103 ? -10.373 9.364 16.227 1.00 82.69 103 SER A N 1
ATOM 817 C CA . SER A 1 103 ? -9.039 9.821 15.844 1.00 82.69 103 SER A CA 1
ATOM 818 C C . SER A 1 103 ? -8.057 8.664 15.800 1.00 82.69 103 SER A C 1
ATOM 820 O O . SER A 1 103 ? -8.168 7.687 16.547 1.00 82.69 103 SER A O 1
ATOM 822 N N . VAL A 1 104 ? -7.083 8.804 14.907 1.00 86.38 104 VAL A N 1
ATOM 823 C CA . VAL A 1 104 ? -5.993 7.850 14.721 1.00 86.38 104 VAL A CA 1
ATOM 824 C C . VAL A 1 104 ? -4.694 8.602 14.924 1.00 86.38 104 VAL A C 1
ATOM 826 O O . VAL A 1 104 ? -4.482 9.645 14.310 1.00 86.38 104 VAL A O 1
ATOM 829 N N . VAL A 1 105 ? -3.831 8.073 15.783 1.00 87.06 105 VAL A N 1
ATOM 830 C CA . VAL A 1 105 ? -2.507 8.646 16.041 1.00 87.06 105 VAL A CA 1
ATOM 831 C C . VAL A 1 105 ? -1.426 7.627 15.720 1.00 87.06 105 VAL A C 1
ATOM 833 O O . VAL A 1 105 ? -1.641 6.418 15.847 1.00 87.06 105 VAL A O 1
ATOM 836 N N . ALA A 1 106 ? -0.255 8.119 15.319 1.00 87.62 106 ALA A N 1
ATOM 837 C CA . ALA A 1 106 ? 0.919 7.283 15.114 1.00 87.62 106 ALA A CA 1
ATOM 838 C C . ALA A 1 106 ? 1.824 7.332 16.354 1.00 87.62 106 ALA A C 1
ATOM 840 O O . ALA A 1 106 ? 2.283 8.390 16.774 1.00 87.62 106 ALA A O 1
ATOM 841 N N . ALA A 1 107 ? 2.090 6.175 16.951 1.00 86.50 107 ALA A N 1
ATOM 842 C CA . ALA A 1 107 ? 2.946 6.006 18.123 1.00 86.50 107 ALA A CA 1
ATOM 843 C C . ALA A 1 107 ? 4.434 5.849 17.764 1.00 86.50 107 ALA A C 1
ATOM 845 O O . ALA A 1 107 ? 5.298 5.883 18.643 1.00 86.50 107 ALA A O 1
ATOM 846 N N . LYS A 1 108 ? 4.747 5.650 16.477 1.00 86.12 108 LYS A N 1
ATOM 847 C CA . LYS A 1 108 ? 6.117 5.545 15.975 1.00 86.12 108 LYS A CA 1
ATOM 848 C C . LYS A 1 108 ? 6.269 6.250 14.635 1.00 86.12 108 LYS A C 1
ATOM 850 O O . LYS A 1 108 ? 5.313 6.370 13.875 1.00 86.12 108 LYS A O 1
ATOM 855 N N . LYS A 1 109 ? 7.492 6.694 14.353 1.00 84.19 109 LYS A N 1
ATOM 856 C CA . LYS A 1 109 ? 7.865 7.215 13.038 1.00 84.19 109 LYS A CA 1
ATOM 857 C C . LYS A 1 109 ? 7.948 6.060 12.039 1.00 84.19 109 LYS A C 1
ATOM 859 O O . LYS A 1 109 ? 8.377 4.967 12.408 1.00 84.19 109 LYS A O 1
ATOM 864 N N . ASP A 1 110 ? 7.568 6.313 10.793 1.00 85.06 110 ASP A N 1
ATOM 865 C CA . ASP A 1 110 ? 7.766 5.335 9.729 1.00 85.06 110 ASP A CA 1
ATOM 866 C C . ASP A 1 110 ? 9.256 5.118 9.420 1.00 85.06 110 ASP A C 1
ATOM 868 O O . ASP A 1 110 ? 10.057 6.061 9.519 1.00 85.06 110 ASP A O 1
ATOM 872 N N . PRO A 1 111 ? 9.629 3.882 9.043 1.00 86.50 111 PRO A N 1
ATOM 873 C CA . PRO A 1 111 ? 10.988 3.559 8.643 1.00 86.50 111 PRO A CA 1
ATOM 874 C C . PRO A 1 111 ? 11.354 4.275 7.343 1.00 86.50 111 PRO A C 1
ATOM 876 O O . PRO A 1 111 ? 10.487 4.750 6.606 1.00 86.50 111 PRO A O 1
ATOM 879 N N . LYS A 1 112 ? 12.647 4.303 7.004 1.00 79.81 112 LYS A N 1
ATOM 880 C CA . LYS A 1 112 ? 13.083 4.822 5.694 1.00 79.81 112 LYS A CA 1
ATOM 881 C C . LYS A 1 112 ? 12.482 4.023 4.540 1.00 79.81 112 LYS A C 1
ATOM 883 O O . LYS A 1 112 ? 12.109 4.600 3.525 1.00 79.81 112 LYS A O 1
ATOM 888 N N . CYS A 1 113 ? 12.442 2.702 4.677 1.00 81.56 113 CYS A N 1
ATOM 889 C CA . CYS A 1 113 ? 11.906 1.812 3.659 1.00 81.56 113 CYS A CA 1
ATOM 890 C C . CYS A 1 113 ? 11.203 0.628 4.324 1.00 81.56 113 CYS A C 1
ATOM 892 O O . CYS A 1 113 ? 11.686 0.094 5.321 1.00 81.56 113 CYS A O 1
ATOM 894 N N . ARG A 1 114 ? 10.066 0.211 3.764 1.00 87.62 114 ARG A N 1
ATOM 895 C CA . ARG A 1 114 ? 9.282 -0.931 4.235 1.00 87.62 114 ARG A CA 1
ATOM 896 C C . ARG A 1 114 ? 8.967 -1.856 3.068 1.00 87.62 114 ARG A C 1
ATOM 898 O O . ARG A 1 114 ? 8.356 -1.443 2.086 1.00 87.62 114 ARG A O 1
ATOM 905 N N . PHE A 1 115 ? 9.330 -3.124 3.204 1.00 84.69 115 PHE A N 1
ATOM 906 C CA . PHE A 1 115 ? 8.945 -4.184 2.279 1.00 84.69 115 PHE A CA 1
ATOM 907 C C . PHE A 1 115 ? 7.779 -4.960 2.864 1.00 84.69 115 PHE A C 1
ATOM 909 O O . PHE A 1 115 ? 7.882 -5.476 3.974 1.00 84.69 115 PHE A O 1
ATOM 916 N N . ILE A 1 116 ? 6.696 -5.081 2.101 1.00 91.50 116 ILE A N 1
ATOM 917 C CA . ILE A 1 116 ? 5.516 -5.861 2.476 1.00 91.50 116 ILE A CA 1
ATOM 918 C C . ILE A 1 116 ? 5.312 -6.927 1.409 1.00 91.50 116 ILE A C 1
ATOM 920 O O . ILE A 1 116 ? 5.063 -6.613 0.246 1.00 91.50 116 ILE A O 1
ATOM 924 N N . CYS A 1 117 ? 5.430 -8.192 1.797 1.00 90.38 117 CYS A N 1
ATOM 925 C CA . CYS A 1 117 ? 5.224 -9.306 0.886 1.00 90.38 117 CYS A CA 1
ATOM 926 C C . CYS A 1 117 ? 3.760 -9.753 0.932 1.00 90.38 117 CYS A C 1
ATOM 928 O O . CYS A 1 117 ? 3.307 -10.345 1.910 1.00 90.38 117 CYS A O 1
ATOM 930 N N . ILE A 1 118 ? 3.024 -9.471 -0.142 1.00 91.00 118 ILE A N 1
ATOM 931 C CA . ILE A 1 118 ? 1.671 -9.985 -0.369 1.00 91.00 118 ILE A CA 1
ATOM 932 C C . ILE A 1 118 ? 1.796 -11.148 -1.347 1.00 91.00 118 ILE A C 1
ATOM 934 O O . ILE A 1 118 ? 2.235 -10.953 -2.480 1.00 91.00 118 ILE A O 1
ATOM 938 N N . TYR A 1 119 ? 1.452 -12.358 -0.910 1.00 86.62 119 TYR A N 1
ATOM 939 C CA . TYR A 1 119 ? 1.709 -13.562 -1.695 1.00 86.62 119 TYR A CA 1
ATOM 940 C C . TYR A 1 119 ? 0.675 -14.666 -1.453 1.00 86.62 119 TYR A C 1
ATOM 942 O O . TYR A 1 119 ? -0.060 -14.658 -0.464 1.00 86.62 119 TYR A O 1
ATOM 950 N N . GLY A 1 120 ? 0.641 -15.628 -2.374 1.00 85.62 120 GLY A N 1
ATOM 951 C CA . GLY A 1 120 ? -0.031 -16.919 -2.227 1.00 85.62 120 GLY A CA 1
ATOM 952 C C . GLY A 1 120 ? 0.966 -18.063 -2.442 1.00 85.62 120 GLY A C 1
ATOM 953 O O . GLY A 1 120 ? 2.070 -17.839 -2.939 1.00 85.62 120 GLY A O 1
ATOM 954 N N . ARG A 1 121 ? 0.587 -19.301 -2.101 1.00 80.19 121 ARG A N 1
ATOM 955 C CA . ARG A 1 121 ? 1.407 -20.507 -2.353 1.00 80.19 121 ARG A CA 1
ATOM 956 C C . ARG A 1 121 ? 1.797 -20.654 -3.832 1.00 80.19 121 ARG A C 1
ATOM 958 O O . ARG A 1 121 ? 2.869 -21.161 -4.137 1.00 80.19 121 ARG A O 1
ATOM 965 N N . HIS A 1 122 ? 0.928 -20.214 -4.739 1.00 77.00 122 HIS A N 1
ATOM 966 C CA . HIS A 1 122 ? 1.179 -20.086 -6.175 1.00 77.00 122 HIS A CA 1
ATOM 967 C C . HIS A 1 122 ? 0.215 -19.052 -6.783 1.00 77.00 122 HIS A C 1
ATOM 969 O O . HIS A 1 122 ? -0.698 -18.584 -6.110 1.00 77.00 122 HIS A O 1
ATOM 975 N N . SER A 1 123 ? 0.341 -18.731 -8.074 1.00 73.38 123 SER A N 1
ATOM 976 C CA . SER A 1 123 ? -0.531 -17.739 -8.734 1.00 73.38 123 SER A CA 1
ATOM 977 C C . SER A 1 123 ? -2.030 -18.043 -8.595 1.00 73.38 123 SER A C 1
ATOM 979 O O . SER A 1 123 ? -2.820 -17.138 -8.399 1.00 73.38 123 SER A O 1
ATOM 981 N N . ARG A 1 124 ? -2.433 -19.319 -8.605 1.00 77.81 124 ARG A N 1
ATOM 982 C CA . ARG A 1 124 ? -3.847 -19.738 -8.470 1.00 77.81 124 ARG A CA 1
ATOM 983 C C . ARG A 1 124 ? -4.351 -19.923 -7.031 1.00 77.81 124 ARG A C 1
ATOM 985 O O . ARG A 1 124 ? -5.412 -20.501 -6.823 1.00 77.81 124 ARG A O 1
ATOM 992 N N . SER A 1 125 ? -3.557 -19.576 -6.020 1.00 84.62 125 SER A N 1
ATOM 993 C CA . SER A 1 125 ? -3.986 -19.708 -4.623 1.00 84.62 125 SER A CA 1
ATOM 994 C C . SER A 1 125 ? -4.478 -18.365 -4.112 1.00 84.62 125 SER A C 1
ATOM 996 O O . SER A 1 125 ? -4.025 -17.321 -4.583 1.00 84.62 125 SER A O 1
ATOM 998 N N . LYS A 1 126 ? -5.332 -18.409 -3.091 1.00 92.88 126 LYS A N 1
ATOM 999 C CA . LYS A 1 126 ? -5.659 -17.243 -2.272 1.00 92.88 126 LYS A CA 1
ATOM 1000 C C . LYS A 1 126 ? -4.383 -16.594 -1.732 1.00 92.88 126 LYS A C 1
ATOM 1002 O O . LYS A 1 126 ? -3.369 -17.264 -1.503 1.00 92.88 126 LYS A O 1
ATOM 1007 N N . LEU A 1 127 ? -4.438 -15.284 -1.556 1.00 93.94 127 LEU A N 1
ATOM 1008 C CA . LEU A 1 127 ? -3.423 -14.535 -0.845 1.00 93.94 127 LEU A CA 1
ATOM 1009 C C . LEU A 1 127 ? -3.511 -14.854 0.644 1.00 93.94 127 LEU A C 1
ATOM 1011 O O . LEU A 1 127 ? -4.605 -14.927 1.199 1.00 93.94 127 LEU A O 1
ATOM 1015 N N . LYS A 1 128 ? -2.359 -14.978 1.300 1.00 94.88 128 LYS A N 1
ATOM 1016 C CA . LYS A 1 128 ? -2.245 -15.335 2.720 1.00 94.88 128 LYS A CA 1
ATOM 1017 C C . LYS A 1 128 ? -2.544 -14.155 3.652 1.00 94.88 128 LYS A C 1
ATOM 1019 O O . LYS A 1 128 ? -1.789 -13.870 4.568 1.00 94.88 128 LYS A O 1
ATOM 1024 N N . LEU A 1 129 ? -3.619 -13.418 3.411 1.00 96.56 129 LEU A N 1
ATOM 1025 C CA . LEU A 1 129 ? -4.099 -12.353 4.291 1.00 96.56 129 LEU A CA 1
ATOM 1026 C C . LEU A 1 129 ? -5.595 -12.140 4.095 1.00 96.56 129 LEU A C 1
ATOM 1028 O O . LEU A 1 129 ? -6.140 -12.469 3.039 1.00 96.56 129 LEU A O 1
ATOM 1032 N N . SER A 1 130 ? -6.232 -11.534 5.093 1.00 96.25 130 SER A N 1
ATOM 1033 C CA . SER A 1 130 ? -7.636 -11.153 5.010 1.00 96.25 130 SER A CA 1
ATOM 1034 C C . SER A 1 130 ? -7.851 -9.910 4.135 1.00 96.25 130 SER A C 1
ATOM 1036 O O . SER A 1 130 ? -6.934 -9.117 3.874 1.00 96.25 130 SER A O 1
ATOM 1038 N N . ARG A 1 131 ? -9.105 -9.697 3.720 1.00 95.19 131 ARG A N 1
ATOM 1039 C CA . ARG A 1 131 ? -9.530 -8.483 3.007 1.00 95.19 131 ARG A CA 1
ATOM 1040 C C . ARG A 1 131 ? -9.254 -7.221 3.827 1.00 95.19 131 ARG A C 1
ATOM 1042 O O . ARG A 1 131 ? -8.920 -6.186 3.241 1.00 95.19 131 ARG A O 1
ATOM 1049 N N . GLU A 1 132 ? -9.404 -7.302 5.144 1.00 94.88 132 GLU A N 1
ATOM 1050 C CA . GLU A 1 132 ? -9.243 -6.195 6.083 1.00 94.88 132 GLU A CA 1
ATOM 1051 C C . GLU A 1 132 ? -7.777 -5.780 6.201 1.00 94.88 132 GLU A C 1
ATOM 1053 O O . GLU A 1 132 ? -7.477 -4.591 6.066 1.00 94.88 132 GLU A O 1
ATOM 1058 N N . MET A 1 133 ? -6.873 -6.755 6.359 1.00 96.56 133 MET A N 1
ATOM 1059 C CA . MET A 1 133 ? -5.424 -6.525 6.375 1.00 96.56 133 MET A CA 1
ATOM 1060 C C . MET A 1 133 ? -4.966 -5.897 5.064 1.00 96.56 133 MET A C 1
ATOM 1062 O O . MET A 1 133 ? -4.231 -4.910 5.064 1.00 96.56 133 MET A O 1
ATOM 1066 N N . PHE A 1 134 ? -5.461 -6.418 3.938 1.00 96.69 134 PHE A N 1
ATOM 1067 C CA . PHE A 1 134 ? -5.174 -5.860 2.623 1.00 96.69 134 PHE A CA 1
ATOM 1068 C C . PHE A 1 134 ? -5.636 -4.399 2.517 1.00 96.69 134 PHE A C 1
ATOM 1070 O O . PHE A 1 134 ? -4.844 -3.540 2.140 1.00 96.69 134 PHE A O 1
ATOM 1077 N N . ALA A 1 135 ? -6.882 -4.092 2.902 1.00 95.69 135 ALA A N 1
ATOM 1078 C CA . ALA A 1 135 ? -7.409 -2.720 2.903 1.00 95.69 135 ALA A CA 1
ATOM 1079 C C . ALA A 1 135 ? -6.533 -1.777 3.728 1.00 95.69 135 ALA A C 1
ATOM 1081 O O . ALA A 1 135 ? -6.200 -0.686 3.276 1.00 95.69 135 ALA A O 1
ATOM 1082 N N . CYS A 1 136 ? -6.158 -2.221 4.927 1.00 95.50 136 CYS A N 1
ATOM 1083 C CA . CYS A 1 136 ? -5.353 -1.451 5.859 1.00 95.50 136 CYS A CA 1
ATOM 1084 C C . CYS A 1 136 ? -3.970 -1.134 5.278 1.00 95.50 136 CYS A C 1
ATOM 1086 O O . CYS A 1 136 ? -3.570 0.026 5.285 1.00 95.50 136 CYS A O 1
ATOM 1088 N N . ILE A 1 137 ? -3.282 -2.122 4.690 1.00 96.31 137 ILE A N 1
ATOM 1089 C CA . ILE A 1 137 ? -1.985 -1.917 4.026 1.00 96.31 137 ILE A CA 1
ATOM 1090 C C . ILE A 1 137 ? -2.113 -0.896 2.892 1.00 96.31 137 ILE A C 1
ATOM 1092 O O . ILE A 1 137 ? -1.300 0.028 2.809 1.00 96.31 137 ILE A O 1
ATOM 1096 N N . MET A 1 138 ? -3.128 -1.057 2.037 1.00 95.25 138 MET A N 1
ATOM 1097 C CA . MET A 1 138 ? -3.334 -0.189 0.879 1.00 95.25 138 MET A CA 1
ATOM 1098 C C . MET A 1 138 ? -3.697 1.244 1.287 1.00 95.25 138 MET A C 1
ATOM 1100 O O . MET A 1 138 ? -3.175 2.192 0.706 1.00 95.25 138 MET A O 1
ATOM 1104 N N . ALA A 1 139 ? -4.562 1.408 2.292 1.00 93.69 139 ALA A N 1
ATOM 1105 C CA . ALA A 1 139 ? -4.963 2.709 2.816 1.00 93.69 139 ALA A CA 1
ATOM 1106 C C . ALA A 1 139 ? -3.805 3.403 3.547 1.00 93.69 139 ALA A C 1
ATOM 1108 O O . ALA A 1 139 ? -3.549 4.576 3.299 1.00 93.69 139 ALA A O 1
ATOM 1109 N N . PHE A 1 140 ? -3.057 2.688 4.390 1.00 93.62 140 PHE A N 1
ATOM 1110 C CA . PHE A 1 140 ? -1.928 3.266 5.121 1.00 93.62 140 PHE A CA 1
ATOM 1111 C C . PHE A 1 140 ? -0.838 3.785 4.181 1.00 93.62 140 PHE A C 1
ATOM 1113 O O . PHE A 1 140 ? -0.397 4.918 4.320 1.00 93.62 140 PHE A O 1
ATOM 1120 N N . HIS A 1 141 ? -0.454 3.004 3.169 1.00 91.12 141 HIS A N 1
ATOM 1121 C CA . HIS A 1 141 ? 0.591 3.412 2.222 1.00 91.12 141 HIS A CA 1
ATOM 1122 C C . HIS A 1 141 ? 0.049 4.209 1.027 1.00 91.12 141 HIS A C 1
ATOM 1124 O O . HIS A 1 141 ? 0.794 4.467 0.086 1.00 91.12 141 HIS A O 1
ATOM 1130 N N . GLN A 1 142 ? -1.244 4.565 1.031 1.00 88.94 142 GLN A N 1
ATOM 1131 C CA . GLN A 1 142 ? -1.913 5.273 -0.067 1.00 88.94 142 GLN A CA 1
ATOM 1132 C C . GLN A 1 142 ? -1.627 4.638 -1.441 1.00 88.94 142 GLN A C 1
ATOM 1134 O O . GLN A 1 142 ? -1.347 5.318 -2.431 1.00 88.94 142 GLN A O 1
ATOM 1139 N N . VAL A 1 143 ? -1.691 3.304 -1.500 1.00 88.81 143 VAL A N 1
ATOM 1140 C CA . VAL A 1 143 ? -1.374 2.537 -2.707 1.00 88.81 143 VAL A CA 1
ATOM 1141 C C . VAL A 1 143 ? -2.383 2.858 -3.804 1.00 88.81 143 VAL A C 1
ATOM 1143 O O . VAL A 1 143 ? -3.600 2.841 -3.591 1.00 88.81 143 VAL A O 1
ATOM 1146 N N . MET A 1 144 ? -1.864 3.115 -5.004 1.00 86.25 144 MET A N 1
ATOM 1147 C CA . MET A 1 144 ? -2.666 3.473 -6.167 1.00 86.25 144 MET A CA 1
ATOM 1148 C C . MET A 1 144 ? -3.734 2.409 -6.496 1.00 86.25 144 MET A C 1
ATOM 1150 O O . MET A 1 144 ? -3.436 1.211 -6.486 1.00 86.25 144 MET A O 1
ATOM 1154 N N . PRO A 1 145 ? -4.956 2.801 -6.901 1.00 87.75 145 PRO A N 1
ATOM 1155 C CA . PRO A 1 145 ? -6.026 1.848 -7.220 1.00 87.75 145 PRO A CA 1
ATOM 1156 C C . PRO A 1 145 ? -5.676 0.860 -8.342 1.00 87.75 145 PRO A C 1
ATOM 1158 O O . PRO A 1 145 ? -6.155 -0.274 -8.353 1.00 87.75 145 PRO A O 1
ATOM 1161 N N . ALA A 1 146 ? -4.811 1.272 -9.275 1.00 83.31 146 ALA A N 1
ATOM 1162 C CA . ALA A 1 146 ? -4.328 0.434 -10.373 1.00 83.31 146 ALA A CA 1
ATOM 1163 C C . ALA A 1 146 ? -3.543 -0.802 -9.893 1.00 83.31 146 ALA A C 1
ATOM 1165 O O . ALA A 1 146 ? -3.421 -1.770 -10.640 1.00 83.31 146 ALA A O 1
ATOM 1166 N N . PHE A 1 147 ? -3.057 -0.812 -8.644 1.00 86.25 147 PHE A N 1
ATOM 1167 C CA . PHE A 1 147 ? -2.412 -1.983 -8.048 1.00 86.25 147 PHE A CA 1
ATOM 1168 C C . PHE A 1 147 ? -3.341 -3.204 -8.001 1.00 86.25 147 PHE A C 1
ATOM 1170 O O . PHE A 1 147 ? -2.879 -4.343 -8.061 1.00 86.25 147 PHE A O 1
ATOM 1177 N N . LEU A 1 148 ? -4.661 -2.983 -7.984 1.00 87.62 148 LEU A N 1
ATOM 1178 C CA . LEU A 1 148 ? -5.633 -4.067 -8.036 1.00 87.62 148 LEU A CA 1
ATOM 1179 C C . LEU A 1 148 ? -5.469 -4.935 -9.292 1.00 87.62 148 LEU A C 1
ATOM 1181 O O . LEU A 1 148 ? -5.769 -6.121 -9.223 1.00 87.62 148 LEU A O 1
ATOM 1185 N N . ASP A 1 149 ? -4.984 -4.400 -10.416 1.00 82.06 149 ASP A N 1
ATOM 1186 C CA . ASP A 1 149 ? -4.744 -5.201 -11.624 1.00 82.06 149 ASP A CA 1
ATOM 1187 C C . ASP A 1 149 ? -3.646 -6.258 -11.405 1.00 82.06 149 ASP A C 1
ATOM 1189 O O . ASP A 1 149 ? -3.775 -7.373 -11.904 1.00 82.06 149 ASP A O 1
ATOM 1193 N N . PHE A 1 150 ? -2.617 -5.953 -10.602 1.00 81.19 150 PHE A N 1
ATOM 1194 C CA . PHE A 1 150 ? -1.561 -6.910 -10.243 1.00 81.19 150 PHE A CA 1
ATOM 1195 C C . PHE A 1 150 ? -2.026 -7.959 -9.254 1.00 81.19 150 PHE A C 1
ATOM 1197 O O . PHE A 1 150 ? -1.598 -9.103 -9.308 1.00 81.19 150 PHE A O 1
ATOM 1204 N N . VAL A 1 151 ? -2.901 -7.571 -8.337 1.00 85.25 151 VAL A N 1
ATOM 1205 C CA . VAL A 1 151 ? -3.423 -8.491 -7.330 1.00 85.25 151 VAL A CA 1
ATOM 1206 C C . VAL A 1 151 ? -4.501 -9.397 -7.924 1.00 85.25 151 VAL A C 1
ATOM 1208 O O . VAL A 1 151 ? -4.609 -10.559 -7.551 1.00 85.25 151 VAL A O 1
ATOM 1211 N N . SER A 1 152 ? -5.262 -8.899 -8.901 1.00 81.38 152 SER A N 1
ATOM 1212 C CA . SER A 1 152 ? -6.383 -9.625 -9.508 1.00 81.38 152 SER A CA 1
ATOM 1213 C C . SER A 1 152 ? -5.968 -10.854 -10.315 1.00 81.38 152 SER A C 1
ATOM 1215 O O . SER A 1 152 ? -6.856 -11.601 -10.712 1.00 81.38 152 SER A O 1
ATOM 1217 N N . VAL A 1 153 ? -4.677 -11.069 -10.592 1.00 77.12 153 VAL A N 1
ATOM 1218 C CA . VAL A 1 153 ? -4.203 -12.313 -11.229 1.00 77.12 153 VAL A CA 1
ATOM 1219 C C . VAL A 1 153 ? -4.043 -13.460 -10.228 1.00 77.12 153 VAL A C 1
ATOM 1221 O O . VAL A 1 153 ? -3.887 -14.604 -10.649 1.00 77.12 153 VAL A O 1
ATOM 1224 N N . PHE A 1 154 ? -4.075 -13.157 -8.926 1.00 78.81 154 PHE A N 1
ATOM 1225 C CA . PHE A 1 154 ? -4.062 -14.148 -7.857 1.00 78.81 154 PHE A CA 1
ATOM 1226 C C . PHE A 1 154 ? -5.478 -14.619 -7.506 1.00 78.81 154 PHE A C 1
ATOM 1228 O O . PHE A 1 154 ? -6.472 -13.972 -7.844 1.00 78.81 154 PHE A O 1
ATOM 1235 N N . GLY A 1 155 ? -5.561 -15.742 -6.792 1.00 79.62 155 GLY A N 1
ATOM 1236 C CA . GLY A 1 155 ? -6.815 -16.327 -6.326 1.00 79.62 155 GLY A CA 1
ATOM 1237 C C . GLY A 1 155 ? -7.210 -17.609 -7.056 1.00 79.62 155 GLY A C 1
ATOM 1238 O O . GLY A 1 155 ? -6.625 -17.987 -8.074 1.00 79.62 155 GLY A O 1
ATOM 1239 N N . GLN A 1 156 ? -8.197 -18.309 -6.500 1.00 68.38 156 GLN A N 1
ATOM 1240 C CA . GLN A 1 156 ? -8.711 -19.569 -7.041 1.00 68.38 156 GLN A CA 1
ATOM 1241 C C . GLN A 1 156 ? -9.533 -19.324 -8.311 1.00 68.38 156 GLN A C 1
ATOM 1243 O O . GLN A 1 156 ? -10.756 -19.260 -8.266 1.00 68.38 156 GLN A O 1
ATOM 1248 N N . ARG A 1 157 ? -8.856 -19.197 -9.455 1.00 65.94 157 ARG A N 1
ATOM 1249 C CA . ARG A 1 157 ? -9.499 -19.050 -10.767 1.00 65.94 157 ARG A CA 1
ATOM 1250 C C . ARG A 1 157 ? -9.166 -20.208 -11.697 1.00 65.94 157 ARG A C 1
ATOM 1252 O O . ARG A 1 157 ? -8.027 -20.676 -11.746 1.00 65.94 157 ARG A O 1
ATOM 1259 N N . SER A 1 158 ? -10.180 -20.663 -12.430 1.00 57.50 158 SER A N 1
ATOM 1260 C CA . SER A 1 158 ? -10.083 -21.729 -13.432 1.00 57.50 158 SER A CA 1
ATOM 1261 C C . SER A 1 158 ? -9.418 -21.260 -14.728 1.00 57.50 158 SER A C 1
ATOM 1263 O O . SER A 1 158 ? -8.671 -22.028 -15.330 1.00 57.50 158 SER A O 1
ATOM 1265 N N . GLU A 1 159 ? -9.643 -20.006 -15.133 1.00 55.50 159 GLU A N 1
ATOM 1266 C CA . GLU A 1 159 ? -9.081 -19.423 -16.355 1.00 55.50 159 GLU A CA 1
ATOM 1267 C C . GLU A 1 159 ? -7.966 -18.411 -16.035 1.00 55.50 159 GLU A C 1
ATOM 1269 O O . GLU A 1 159 ? -8.155 -17.528 -15.190 1.00 55.50 159 GLU A O 1
ATOM 1274 N N . PRO A 1 160 ? -6.790 -18.508 -16.687 1.00 52.34 160 PRO A N 1
ATOM 1275 C CA . PRO A 1 160 ? -5.730 -17.526 -16.519 1.00 52.34 160 PRO A CA 1
ATOM 1276 C C . PRO A 1 160 ? -6.161 -16.188 -17.131 1.00 52.34 160 PRO A C 1
ATOM 1278 O O . PRO A 1 160 ? -6.371 -16.080 -18.336 1.00 52.34 160 PRO A O 1
ATOM 1281 N N . THR A 1 161 ? -6.259 -15.140 -16.313 1.00 53.69 161 THR A N 1
ATOM 1282 C CA . THR A 1 161 ? -6.341 -13.769 -16.831 1.00 53.69 161 THR A CA 1
ATOM 1283 C C . THR A 1 161 ? -5.032 -13.440 -17.542 1.00 53.69 161 THR A C 1
ATOM 1285 O O . THR A 1 161 ? -3.988 -13.377 -16.897 1.00 53.69 161 THR A O 1
ATOM 1288 N N . ASP A 1 162 ? -5.104 -13.230 -18.856 1.00 48.28 162 ASP A N 1
ATOM 1289 C CA . ASP A 1 162 ? -3.992 -12.998 -19.796 1.00 48.28 162 ASP A CA 1
ATOM 1290 C C . ASP A 1 162 ? -3.319 -11.612 -19.626 1.00 48.28 162 ASP A C 1
ATOM 1292 O O . ASP A 1 162 ? -2.994 -10.889 -20.570 1.00 48.28 162 ASP A O 1
ATOM 1296 N N . LEU A 1 163 ? -3.162 -11.174 -18.377 1.00 50.22 163 LEU A N 1
ATOM 1297 C CA . LEU A 1 163 ? -2.456 -9.956 -18.023 1.00 50.22 163 LEU A CA 1
ATOM 1298 C C . LEU A 1 163 ? -0.997 -10.328 -17.778 1.00 50.22 163 LEU A C 1
ATOM 1300 O O . LEU A 1 163 ? -0.675 -10.977 -16.788 1.00 50.22 163 LEU A O 1
ATOM 1304 N N . ARG A 1 164 ? -0.124 -9.909 -18.703 1.00 46.97 164 ARG A N 1
ATOM 1305 C CA . ARG A 1 164 ? 1.346 -9.974 -18.614 1.00 46.97 164 ARG A CA 1
ATOM 1306 C C . ARG A 1 164 ? 1.812 -9.862 -17.152 1.00 46.97 164 ARG A C 1
ATOM 1308 O O . ARG A 1 164 ? 1.703 -8.797 -16.549 1.00 46.97 164 ARG A O 1
ATOM 1315 N N . PHE A 1 165 ? 2.314 -10.975 -16.610 1.00 54.50 165 PHE A N 1
ATOM 1316 C CA . PHE A 1 165 ? 2.493 -11.263 -15.174 1.00 54.50 165 PHE A CA 1
ATOM 1317 C C . PHE A 1 165 ? 3.567 -10.433 -14.447 1.00 54.50 165 PHE A C 1
ATOM 1319 O O . PHE A 1 165 ? 3.885 -10.686 -13.287 1.00 54.50 165 PHE A O 1
ATOM 1326 N N . SER A 1 166 ? 4.119 -9.425 -15.111 1.00 55.59 166 SER A N 1
ATOM 1327 C CA . SER A 1 166 ? 5.098 -8.499 -14.561 1.00 55.59 166 SER A CA 1
ATOM 1328 C C . SER A 1 166 ? 4.857 -7.125 -15.169 1.00 55.59 166 SER A C 1
ATOM 1330 O O . SER A 1 166 ? 4.970 -6.949 -16.385 1.00 55.59 166 SER A O 1
ATOM 1332 N N . ALA A 1 167 ? 4.534 -6.141 -14.341 1.00 55.03 167 ALA A N 1
ATOM 1333 C CA . ALA A 1 167 ? 4.560 -4.751 -14.759 1.00 55.03 167 ALA A CA 1
ATOM 1334 C C . ALA A 1 167 ? 4.819 -3.856 -13.551 1.00 55.03 167 ALA A C 1
ATOM 1336 O O . ALA A 1 167 ? 4.631 -4.257 -12.405 1.00 55.03 167 ALA A O 1
ATOM 1337 N N . PHE A 1 168 ? 5.233 -2.631 -13.836 1.00 58.09 168 PHE A N 1
ATOM 1338 C CA . PHE A 1 168 ? 5.430 -1.604 -12.832 1.00 58.09 168 PHE A CA 1
ATOM 1339 C C . PHE A 1 168 ? 4.340 -0.554 -12.987 1.00 58.09 168 PHE A C 1
ATOM 1341 O O . PHE A 1 168 ? 3.946 -0.180 -14.099 1.00 58.09 168 PHE A O 1
ATOM 1348 N N . ARG A 1 169 ? 3.827 -0.093 -11.853 1.00 64.56 169 ARG A N 1
ATOM 1349 C CA . ARG A 1 169 ? 3.058 1.138 -11.782 1.00 64.56 169 ARG A CA 1
ATOM 1350 C C . ARG A 1 169 ? 3.767 2.031 -10.790 1.00 64.56 169 ARG A C 1
ATOM 1352 O O . ARG A 1 169 ? 4.112 1.591 -9.699 1.00 64.56 169 ARG A O 1
ATOM 1359 N N . GLU A 1 170 ? 3.974 3.265 -11.197 1.00 64.25 170 GLU A N 1
ATOM 1360 C CA . GLU A 1 170 ? 4.570 4.298 -10.375 1.00 64.25 170 GLU A CA 1
ATOM 1361 C C . GLU A 1 170 ? 3.533 5.400 -10.204 1.00 64.25 170 GLU A C 1
ATOM 1363 O O . GLU A 1 170 ? 2.834 5.766 -11.153 1.00 64.25 170 GLU A O 1
ATOM 1368 N N . GLN A 1 171 ? 3.424 5.908 -8.983 1.00 60.72 171 GLN A N 1
ATOM 1369 C CA . GLN A 1 171 ? 2.670 7.112 -8.694 1.00 60.72 171 GLN A CA 1
ATOM 1370 C C . GLN A 1 171 ? 3.616 8.073 -7.987 1.00 60.72 171 GLN A C 1
ATOM 1372 O O . GLN A 1 171 ? 3.859 7.950 -6.789 1.00 60.72 171 GLN A O 1
ATOM 1377 N N . VAL A 1 172 ? 4.168 9.011 -8.753 1.00 58.03 172 VAL A N 1
ATOM 1378 C CA . VAL A 1 172 ? 5.005 10.081 -8.211 1.00 58.03 172 VAL A CA 1
ATOM 1379 C C . VAL A 1 172 ? 4.086 11.211 -7.770 1.00 58.03 172 VAL A C 1
ATOM 1381 O O . VAL A 1 172 ? 3.341 11.761 -8.578 1.00 58.03 172 VAL A O 1
ATOM 1384 N N . VAL A 1 173 ? 4.110 11.514 -6.476 1.00 55.53 173 VAL A N 1
ATOM 1385 C CA . VAL A 1 173 ? 3.337 12.618 -5.877 1.00 55.53 173 VAL A CA 1
ATOM 1386 C C . VAL A 1 173 ? 4.201 13.875 -5.729 1.00 55.53 173 VAL A C 1
ATOM 1388 O O . VAL A 1 173 ? 3.668 14.964 -5.579 1.00 55.53 173 VAL A O 1
ATOM 1391 N N . LEU A 1 174 ? 5.527 13.728 -5.836 1.00 45.88 174 LEU A N 1
ATOM 1392 C CA . LEU A 1 174 ? 6.480 14.834 -5.902 1.00 45.88 174 LEU A CA 1
ATOM 1393 C C . LEU A 1 174 ? 6.536 15.382 -7.332 1.00 45.88 174 LEU A C 1
ATOM 1395 O O . LEU A 1 174 ? 6.824 14.656 -8.285 1.00 45.88 174 LEU A O 1
ATOM 1399 N N . SER A 1 175 ? 6.282 16.672 -7.489 1.00 51.53 175 SER A N 1
ATOM 1400 C CA . SER A 1 175 ? 6.264 17.389 -8.764 1.00 51.53 175 SER A CA 1
ATOM 1401 C C . SER A 1 175 ? 7.671 17.633 -9.341 1.00 51.53 175 SER A C 1
ATOM 1403 O O . SER A 1 175 ? 7.991 18.735 -9.770 1.00 51.53 175 SER A O 1
ATOM 1405 N N . VAL A 1 176 ? 8.559 16.632 -9.405 1.00 49.41 176 VAL A N 1
ATOM 1406 C CA . VAL A 1 176 ? 9.931 16.880 -9.886 1.00 49.41 176 VAL A CA 1
ATOM 1407 C C . VAL A 1 176 ? 10.307 15.993 -11.066 1.00 49.41 176 VAL A C 1
ATOM 1409 O O . VAL A 1 176 ? 10.692 14.831 -10.947 1.00 49.41 176 VAL A O 1
ATOM 1412 N N . VAL A 1 177 ? 10.272 16.643 -12.230 1.00 45.81 177 VAL A N 1
ATOM 1413 C CA . VAL A 1 177 ? 10.744 16.209 -13.554 1.00 45.81 177 VAL A CA 1
ATOM 1414 C C . VAL A 1 177 ? 12.154 15.581 -13.518 1.00 45.81 177 VAL A C 1
ATOM 1416 O O . VAL A 1 177 ? 12.467 14.751 -14.366 1.00 45.81 177 VAL A O 1
ATOM 1419 N N . ASN A 1 178 ? 12.984 15.887 -12.512 1.00 48.25 178 ASN A N 1
ATOM 1420 C CA . ASN A 1 178 ? 14.339 15.335 -12.381 1.00 48.25 178 ASN A CA 1
ATOM 1421 C C . ASN A 1 178 ? 14.389 13.927 -11.765 1.00 48.25 178 ASN A C 1
ATOM 1423 O O . ASN A 1 178 ? 15.159 13.102 -12.250 1.00 48.25 178 ASN A O 1
ATOM 1427 N N . GLY A 1 179 ? 13.560 13.619 -10.758 1.00 52.09 179 GLY A N 1
ATOM 1428 C CA . GLY A 1 179 ? 13.538 12.281 -10.145 1.00 52.09 179 GLY A CA 1
ATOM 1429 C C . GLY A 1 179 ? 13.041 11.216 -11.123 1.00 52.09 179 GLY A C 1
ATOM 1430 O O . GLY A 1 179 ? 13.613 10.133 -11.216 1.00 52.09 179 GLY A O 1
ATOM 1431 N N . ASN A 1 180 ? 12.040 11.580 -11.932 1.00 57.44 180 ASN A N 1
ATOM 1432 C CA . ASN A 1 180 ? 11.497 10.729 -12.990 1.00 57.44 180 ASN A CA 1
ATOM 1433 C C . ASN A 1 180 ? 12.549 10.433 -14.076 1.00 57.44 180 ASN A C 1
ATOM 1435 O O . ASN A 1 180 ? 12.763 9.274 -14.423 1.00 57.44 180 ASN A O 1
ATOM 1439 N N . LEU A 1 181 ? 13.273 11.453 -14.556 1.00 62.38 181 LEU A N 1
ATOM 1440 C CA . LEU A 1 181 ? 14.325 11.266 -15.564 1.00 62.38 181 LEU A CA 1
ATOM 1441 C C . LEU A 1 181 ? 15.477 10.399 -15.048 1.00 62.38 181 LEU A C 1
ATOM 1443 O O . LEU A 1 181 ? 15.979 9.552 -15.785 1.00 62.38 181 LEU A O 1
ATOM 1447 N N . GLU A 1 182 ? 15.895 10.584 -13.799 1.00 68.38 182 GLU A N 1
ATOM 1448 C CA . GLU A 1 182 ? 16.994 9.818 -13.217 1.00 68.38 182 GLU A CA 1
ATOM 1449 C C . GLU A 1 182 ? 16.608 8.352 -12.980 1.00 68.38 182 GLU A C 1
ATOM 1451 O O . GLU A 1 182 ? 17.335 7.448 -13.395 1.00 68.38 182 GLU A O 1
ATOM 1456 N N . ILE A 1 183 ? 15.427 8.099 -12.408 1.00 72.06 183 ILE A N 1
ATOM 1457 C CA . ILE A 1 183 ? 14.851 6.752 -12.309 1.00 72.06 183 ILE A CA 1
ATOM 1458 C C . ILE A 1 183 ? 14.763 6.100 -13.685 1.00 72.06 183 ILE A C 1
ATOM 1460 O O . ILE A 1 183 ? 15.171 4.951 -13.863 1.00 72.06 183 ILE A O 1
ATOM 1464 N N . GLN A 1 184 ? 14.241 6.829 -14.672 1.00 70.38 184 GLN A N 1
ATOM 1465 C CA . GLN A 1 184 ? 14.059 6.321 -16.022 1.00 70.38 184 GLN A CA 1
ATOM 1466 C C . GLN A 1 184 ? 15.409 5.964 -16.651 1.00 70.38 184 GLN A C 1
ATOM 1468 O O . GLN A 1 184 ? 15.526 4.931 -17.311 1.00 70.38 184 GLN A O 1
ATOM 1473 N N . GLN A 1 185 ? 16.444 6.776 -16.428 1.00 78.94 185 GLN A N 1
ATOM 1474 C CA . GLN A 1 185 ? 17.804 6.495 -16.884 1.00 78.94 185 GLN A CA 1
ATOM 1475 C C . GLN A 1 185 ? 18.401 5.269 -16.188 1.00 78.94 185 GLN A C 1
ATOM 1477 O O . GLN A 1 185 ? 18.989 4.425 -16.864 1.00 78.94 185 GLN A O 1
ATOM 1482 N N . ARG A 1 186 ? 18.211 5.119 -14.874 1.00 80.44 186 ARG A N 1
ATOM 1483 C CA . ARG A 1 186 ? 18.700 3.962 -14.107 1.00 80.44 186 ARG A CA 1
ATOM 1484 C C . ARG A 1 186 ? 17.999 2.666 -14.515 1.00 80.44 186 ARG A C 1
ATOM 1486 O O . ARG A 1 186 ? 18.660 1.655 -14.753 1.00 80.44 186 ARG A O 1
ATOM 1493 N N . PHE A 1 187 ? 16.683 2.705 -14.713 1.00 80.38 187 PHE A N 1
ATOM 1494 C CA . PHE A 1 187 ? 15.925 1.564 -15.228 1.00 80.38 187 PHE A CA 1
ATOM 1495 C C . PHE A 1 187 ? 16.312 1.225 -16.674 1.00 80.38 187 PHE A C 1
ATOM 1497 O O . PHE A 1 187 ? 16.464 0.056 -17.039 1.00 80.38 187 PHE A O 1
ATOM 1504 N N . LYS A 1 188 ? 16.546 2.242 -17.511 1.00 82.44 188 LYS A N 1
ATOM 1505 C CA . LYS A 1 188 ? 17.067 2.044 -18.867 1.00 82.44 188 LYS A CA 1
ATOM 1506 C C . LYS A 1 188 ? 18.461 1.417 -18.845 1.00 82.44 188 LYS A C 1
ATOM 1508 O O . LYS A 1 188 ? 18.720 0.538 -19.652 1.00 82.44 188 LYS A O 1
ATOM 1513 N N . ALA A 1 189 ? 19.329 1.805 -17.912 1.00 82.75 189 ALA A N 1
ATOM 1514 C CA . ALA A 1 189 ? 20.650 1.202 -17.748 1.00 82.75 189 ALA A CA 1
ATOM 1515 C C . ALA A 1 189 ? 20.572 -0.277 -17.324 1.00 82.75 189 ALA A C 1
ATOM 1517 O O . ALA A 1 189 ? 21.352 -1.090 -17.812 1.00 82.75 189 ALA A O 1
ATOM 1518 N N . LEU A 1 190 ? 19.598 -0.646 -16.483 1.00 80.00 190 LEU A N 1
ATOM 1519 C CA . LEU A 1 190 ? 19.322 -2.042 -16.112 1.00 80.00 190 LEU A CA 1
ATOM 1520 C C . LEU A 1 190 ? 18.802 -2.893 -17.276 1.00 80.00 190 LEU A C 1
ATOM 1522 O O . LEU A 1 190 ? 19.044 -4.096 -17.322 1.00 80.00 190 LEU A O 1
ATOM 1526 N N . THR A 1 191 ? 18.088 -2.272 -18.213 1.00 77.94 191 THR A N 1
ATOM 1527 C CA . THR A 1 191 ? 17.451 -2.951 -19.352 1.00 77.94 191 THR A CA 1
ATOM 1528 C C . THR A 1 191 ? 18.208 -2.765 -20.669 1.00 77.94 191 THR A C 1
ATOM 1530 O O . THR A 1 191 ? 17.770 -3.249 -21.714 1.00 77.94 191 THR A O 1
ATOM 1533 N N . ASP A 1 192 ? 19.367 -2.101 -20.641 1.00 81.94 192 ASP A N 1
ATOM 1534 C CA . ASP A 1 192 ? 20.154 -1.816 -21.835 1.00 81.94 192 ASP A CA 1
ATOM 1535 C C . ASP A 1 192 ? 20.778 -3.086 -22.443 1.00 81.94 192 ASP A C 1
ATOM 1537 O O . ASP A 1 192 ? 21.033 -4.104 -21.782 1.00 81.94 192 ASP A O 1
ATOM 1541 N N . LYS A 1 193 ? 21.111 -3.013 -23.735 1.00 74.31 193 LYS A N 1
ATOM 1542 C CA . LYS A 1 193 ? 21.799 -4.083 -24.470 1.00 74.31 193 LYS A CA 1
ATOM 1543 C C . LYS A 1 193 ? 23.116 -4.483 -23.806 1.00 74.31 193 LYS A C 1
ATOM 1545 O O . LYS A 1 193 ? 23.452 -5.666 -23.829 1.00 74.31 193 LYS A O 1
ATOM 1550 N N . ASN A 1 194 ? 23.775 -3.548 -23.122 1.00 78.12 194 ASN A N 1
ATOM 1551 C CA . ASN A 1 194 ? 25.027 -3.773 -22.397 1.00 78.12 194 ASN A CA 1
ATOM 1552 C C . ASN A 1 194 ? 24.847 -4.127 -20.908 1.00 78.12 194 ASN A C 1
ATOM 1554 O O . ASN A 1 194 ? 25.834 -4.396 -20.229 1.00 78.12 194 ASN A O 1
ATOM 1558 N N . ALA A 1 195 ? 23.614 -4.160 -20.389 1.00 78.44 195 ALA A N 1
ATOM 1559 C CA . ALA A 1 195 ? 23.342 -4.527 -18.997 1.00 78.44 195 ALA A CA 1
ATOM 1560 C C . ALA A 1 195 ? 23.774 -5.972 -18.671 1.00 78.44 195 ALA A C 1
ATOM 1562 O O . ALA A 1 195 ? 24.003 -6.786 -19.574 1.00 78.44 195 ALA A O 1
ATOM 1563 N N . ARG A 1 196 ? 23.848 -6.331 -17.384 1.00 80.81 196 ARG A N 1
ATOM 1564 C CA . ARG A 1 196 ? 24.193 -7.705 -16.981 1.00 80.81 196 ARG A CA 1
ATOM 1565 C C . ARG A 1 196 ? 23.134 -8.677 -17.519 1.00 80.81 196 ARG A C 1
ATOM 1567 O O . ARG A 1 196 ? 21.951 -8.387 -17.375 1.00 80.81 196 ARG A O 1
ATOM 1574 N N . PRO A 1 197 ? 23.505 -9.834 -18.099 1.00 78.06 197 PRO A N 1
ATOM 1575 C CA . PRO A 1 197 ? 22.534 -10.788 -18.648 1.00 78.06 197 PRO A CA 1
ATOM 1576 C C . PRO A 1 197 ? 21.461 -11.196 -17.630 1.00 78.06 197 PRO A C 1
ATOM 1578 O O . PRO A 1 197 ? 20.283 -11.232 -17.949 1.00 78.06 197 PRO A O 1
ATOM 1581 N N . GLN A 1 198 ? 21.870 -11.380 -16.374 1.00 77.69 198 GLN A N 1
ATOM 1582 C CA . GLN A 1 198 ? 21.009 -11.764 -15.251 1.00 77.69 198 GLN A CA 1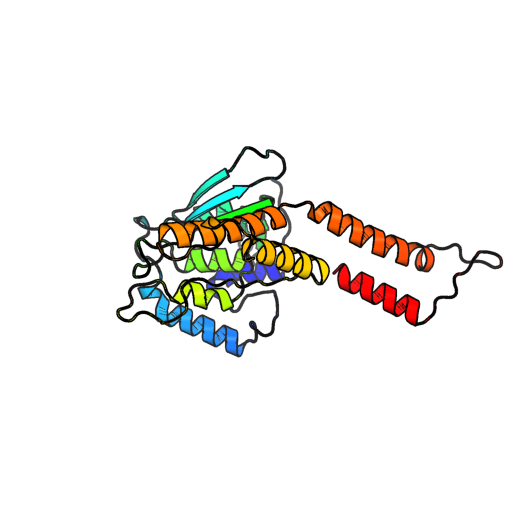
ATOM 1583 C C . GLN A 1 198 ? 19.886 -10.754 -14.959 1.00 77.69 198 GLN A C 1
ATOM 1585 O O . GLN A 1 198 ? 18.848 -11.147 -14.440 1.00 77.69 198 GLN A O 1
ATOM 1590 N N . ASP A 1 199 ? 20.070 -9.478 -15.313 1.00 74.94 199 ASP A N 1
ATOM 1591 C CA . ASP A 1 199 ? 19.083 -8.418 -15.074 1.00 74.94 199 ASP A CA 1
ATOM 1592 C C . ASP A 1 199 ? 18.016 -8.348 -16.182 1.00 74.94 199 ASP A C 1
ATOM 1594 O O . ASP A 1 199 ? 17.041 -7.612 -16.056 1.00 74.94 199 ASP A O 1
ATOM 1598 N N . LYS A 1 200 ? 18.170 -9.128 -17.261 1.00 76.12 200 LYS A N 1
ATOM 1599 C CA . LYS A 1 200 ? 17.319 -9.090 -18.466 1.00 76.12 200 LYS A CA 1
ATOM 1600 C C . LYS A 1 200 ? 16.975 -10.469 -19.039 1.00 76.12 200 LYS A C 1
ATOM 1602 O O . LYS A 1 200 ? 16.380 -10.557 -20.113 1.00 76.12 200 LYS A O 1
ATOM 1607 N N . SER A 1 201 ? 17.352 -11.539 -18.345 1.00 77.00 201 SER A N 1
ATOM 1608 C CA . SER A 1 201 ? 16.971 -12.903 -18.700 1.00 77.00 201 SER A CA 1
ATOM 1609 C C . SER A 1 201 ? 15.571 -13.215 -18.176 1.00 77.00 201 SER A C 1
ATOM 1611 O O . SER A 1 201 ? 15.279 -13.006 -17.002 1.00 77.00 201 SER A O 1
ATOM 1613 N N . PHE A 1 202 ? 14.723 -13.756 -19.050 1.00 77.00 202 PHE A N 1
ATOM 1614 C CA . PHE A 1 202 ? 13.350 -14.165 -18.733 1.00 77.00 202 PHE A CA 1
ATOM 1615 C C . PHE A 1 202 ? 13.042 -15.591 -19.226 1.00 77.00 202 PHE A C 1
ATOM 1617 O O . PHE A 1 202 ? 11.882 -15.944 -19.426 1.00 77.00 202 PHE A O 1
ATOM 1624 N N . GLY A 1 203 ? 14.073 -16.399 -19.502 1.00 73.44 203 GLY A N 1
ATOM 1625 C CA . GLY A 1 203 ? 13.905 -17.733 -20.081 1.00 73.44 203 GLY A CA 1
ATOM 1626 C C . GLY A 1 203 ? 13.409 -18.758 -19.064 1.00 73.44 203 GLY A C 1
ATOM 1627 O O . GLY A 1 203 ? 12.627 -19.640 -19.413 1.00 73.44 203 GLY A O 1
ATOM 1628 N N . MET A 1 204 ? 13.833 -18.621 -17.806 1.00 76.25 204 MET A N 1
ATOM 1629 C CA . MET A 1 204 ? 13.459 -19.503 -16.697 1.00 76.25 204 MET A CA 1
ATOM 1630 C C . MET A 1 204 ? 12.822 -18.722 -15.536 1.00 76.25 204 MET A C 1
ATOM 1632 O O . MET A 1 204 ? 13.152 -17.553 -15.333 1.00 76.25 204 MET A O 1
ATOM 1636 N N . PRO A 1 205 ? 11.969 -19.349 -14.701 1.00 68.06 205 PRO A N 1
ATOM 1637 C CA . PRO A 1 205 ? 11.348 -18.680 -13.552 1.00 68.06 205 PRO A CA 1
ATOM 1638 C C . PRO A 1 205 ? 12.348 -18.030 -12.583 1.00 68.06 205 PRO A C 1
ATOM 1640 O O . PRO A 1 205 ? 12.089 -16.941 -12.075 1.00 68.06 205 PRO A O 1
ATOM 1643 N N . GLU A 1 206 ? 13.503 -18.663 -12.353 1.00 68.62 206 GLU A N 1
ATOM 1644 C CA . GLU A 1 206 ? 14.573 -18.097 -11.521 1.00 68.62 206 GLU A CA 1
ATOM 1645 C C . GLU A 1 206 ? 15.177 -16.833 -12.152 1.00 68.62 206 GLU A C 1
ATOM 1647 O O . GLU A 1 206 ? 15.438 -15.850 -11.460 1.00 68.62 206 GLU A O 1
ATOM 1652 N N . GLU A 1 207 ? 15.359 -16.831 -13.472 1.00 72.88 207 GLU A N 1
ATOM 1653 C CA . GLU A 1 207 ? 15.872 -15.678 -14.212 1.00 72.88 207 GLU A CA 1
ATOM 1654 C C . GLU A 1 207 ? 14.873 -14.520 -14.177 1.00 72.88 207 GLU A C 1
ATOM 1656 O O . GLU A 1 207 ? 15.258 -13.399 -13.855 1.00 72.88 207 GLU A O 1
ATOM 1661 N N . CYS A 1 208 ? 13.581 -14.803 -14.383 1.00 70.19 208 CYS A N 1
ATOM 1662 C CA . CYS A 1 208 ? 12.508 -13.819 -14.239 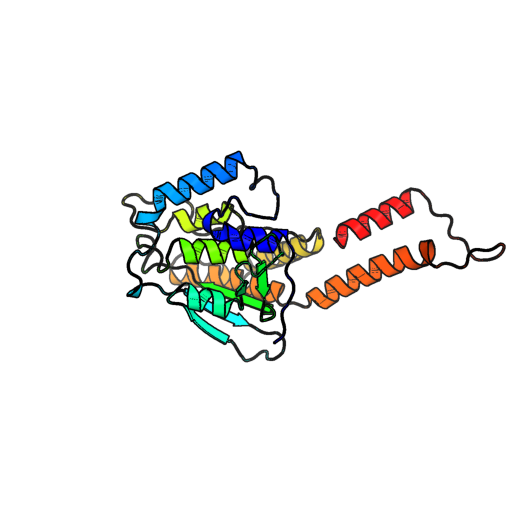1.00 70.19 208 CYS A CA 1
ATOM 1663 C C . CYS A 1 208 ? 12.493 -13.203 -12.836 1.00 70.19 208 CYS A C 1
ATOM 1665 O O . CYS A 1 208 ? 12.352 -11.988 -12.692 1.00 70.19 208 CYS A O 1
ATOM 1667 N N . PHE A 1 209 ? 12.650 -14.031 -11.797 1.00 73.00 209 PHE A N 1
ATOM 1668 C CA . PHE A 1 209 ? 12.721 -13.552 -10.420 1.00 73.00 209 PHE A CA 1
ATOM 1669 C C . PHE A 1 209 ? 13.947 -12.663 -10.198 1.00 73.00 209 PHE A C 1
ATOM 1671 O O . PHE A 1 209 ? 13.803 -11.579 -9.642 1.00 73.00 209 PHE A O 1
ATOM 1678 N N . ARG A 1 210 ? 15.133 -13.070 -10.668 1.00 75.50 210 ARG A N 1
ATOM 1679 C CA . ARG A 1 210 ? 16.376 -12.289 -10.525 1.00 75.50 210 ARG A CA 1
ATOM 1680 C C . ARG A 1 210 ? 16.312 -10.964 -11.282 1.00 75.50 210 ARG A C 1
ATOM 1682 O O . ARG A 1 210 ? 16.621 -9.934 -10.694 1.00 75.50 210 ARG A O 1
ATOM 1689 N N . SER A 1 211 ? 15.846 -10.974 -12.529 1.00 75.50 211 SER A N 1
ATOM 1690 C CA . SER A 1 211 ? 15.663 -9.765 -13.338 1.00 75.50 211 SER A CA 1
ATOM 1691 C C . SER A 1 211 ? 14.664 -8.802 -12.689 1.00 75.50 211 SER A C 1
ATOM 1693 O O . SER A 1 211 ? 14.962 -7.620 -12.505 1.00 75.50 211 SER A O 1
ATOM 1695 N N . SER A 1 212 ? 13.513 -9.319 -12.247 1.00 76.00 212 SER A N 1
ATOM 1696 C CA . SER A 1 212 ? 12.518 -8.524 -11.525 1.00 76.00 212 SER A CA 1
ATOM 1697 C C . SER A 1 212 ? 13.090 -7.963 -10.220 1.00 76.00 212 SER A C 1
ATOM 1699 O O . SER A 1 212 ? 12.939 -6.774 -9.941 1.00 76.00 212 SER A O 1
ATOM 1701 N N . LEU A 1 213 ? 13.804 -8.777 -9.438 1.00 79.38 213 LEU A N 1
ATOM 1702 C CA . LEU A 1 213 ? 14.409 -8.363 -8.173 1.00 79.38 213 LEU A CA 1
ATOM 1703 C C . LEU A 1 213 ? 15.443 -7.248 -8.367 1.00 79.38 213 LEU A C 1
ATOM 1705 O O . LEU A 1 213 ? 15.447 -6.301 -7.587 1.00 79.38 213 LEU A O 1
ATOM 1709 N N . SER A 1 214 ? 16.274 -7.306 -9.410 1.00 78.94 214 SER A N 1
ATOM 1710 C CA . SER A 1 214 ? 17.254 -6.252 -9.712 1.00 78.94 214 SER A CA 1
ATOM 1711 C C . SER A 1 214 ? 16.600 -4.895 -9.971 1.00 78.94 214 SER A C 1
ATOM 1713 O O . SER A 1 214 ? 17.070 -3.882 -9.452 1.00 78.94 214 SER A O 1
ATOM 1715 N N . ALA A 1 215 ? 15.491 -4.869 -10.718 1.00 77.69 215 ALA A N 1
ATOM 1716 C CA . ALA A 1 215 ? 14.718 -3.646 -10.911 1.00 77.69 215 ALA A CA 1
ATOM 1717 C C . ALA A 1 215 ? 14.179 -3.118 -9.575 1.00 77.69 215 ALA A C 1
ATOM 1719 O O . ALA A 1 215 ? 14.397 -1.955 -9.244 1.00 77.69 215 ALA A O 1
ATOM 1720 N N . HIS A 1 216 ? 13.554 -3.979 -8.767 1.00 73.38 216 HIS A N 1
ATOM 1721 C CA . HIS A 1 216 ? 13.026 -3.588 -7.457 1.00 73.38 216 HIS A CA 1
ATOM 1722 C C . HIS A 1 216 ? 14.121 -3.044 -6.531 1.00 73.38 216 HIS A C 1
ATOM 1724 O O . HIS A 1 216 ? 13.934 -1.994 -5.926 1.00 73.38 216 HIS A O 1
ATOM 1730 N N . LEU A 1 217 ? 15.284 -3.698 -6.463 1.00 76.75 217 LEU A N 1
ATOM 1731 C CA . LEU A 1 217 ? 16.406 -3.249 -5.637 1.00 76.75 217 LEU A CA 1
ATOM 1732 C C . LEU A 1 217 ? 16.945 -1.879 -6.065 1.00 76.75 217 LEU A C 1
ATOM 1734 O O . LEU A 1 217 ? 17.305 -1.087 -5.199 1.00 76.75 217 LEU A O 1
ATOM 1738 N N . MET A 1 218 ? 16.965 -1.569 -7.365 1.00 82.56 218 MET A N 1
ATOM 1739 C CA . MET A 1 218 ? 17.343 -0.237 -7.850 1.00 82.56 218 MET A CA 1
ATOM 1740 C C . MET A 1 218 ? 16.372 0.838 -7.373 1.00 82.56 218 MET A C 1
ATOM 1742 O O . MET A 1 218 ? 16.812 1.876 -6.883 1.00 82.56 218 MET A O 1
ATOM 1746 N N . TYR A 1 219 ? 15.066 0.579 -7.452 1.00 69.56 219 TYR A N 1
ATOM 1747 C CA . TYR A 1 219 ? 14.057 1.500 -6.924 1.00 69.56 219 TYR A CA 1
ATOM 1748 C C . TYR A 1 219 ? 14.176 1.660 -5.411 1.00 69.56 219 TYR A C 1
ATOM 1750 O O . TYR A 1 219 ? 14.069 2.773 -4.904 1.00 69.56 219 TYR A O 1
ATOM 1758 N N . CYS A 1 220 ? 14.465 0.578 -4.689 1.00 68.81 220 CYS A N 1
ATOM 1759 C CA . CYS A 1 220 ? 14.689 0.633 -3.250 1.00 68.81 220 CYS A CA 1
ATOM 1760 C C . CYS A 1 220 ? 15.929 1.453 -2.894 1.00 68.81 220 CYS A C 1
ATOM 1762 O O . CYS A 1 220 ? 15.865 2.281 -1.987 1.00 68.81 220 CYS A O 1
ATOM 1764 N N . HIS A 1 221 ? 17.033 1.268 -3.618 1.00 69.75 221 HIS A N 1
ATOM 1765 C CA . HIS A 1 221 ? 18.241 2.059 -3.411 1.00 69.75 221 HIS A CA 1
ATOM 1766 C C . HIS A 1 221 ? 17.966 3.540 -3.666 1.00 69.75 221 HIS A C 1
ATOM 1768 O O . HIS A 1 221 ? 18.202 4.352 -2.781 1.00 69.75 221 HIS A O 1
ATOM 1774 N N . TRP A 1 222 ? 17.336 3.869 -4.797 1.00 71.69 222 TRP A N 1
ATOM 1775 C CA . TRP A 1 222 ? 16.918 5.236 -5.106 1.00 71.69 222 TRP A CA 1
ATOM 1776 C C . TRP A 1 222 ? 15.992 5.826 -4.031 1.00 71.69 222 TRP A C 1
ATOM 1778 O O . TRP A 1 222 ? 16.188 6.955 -3.602 1.00 71.69 222 TRP A O 1
ATOM 1788 N N . SER A 1 223 ? 15.034 5.053 -3.508 1.00 63.84 223 SER A N 1
ATOM 1789 C CA . SER A 1 223 ? 14.141 5.522 -2.434 1.00 63.84 223 SER A CA 1
ATOM 1790 C C . SER A 1 223 ? 14.864 5.808 -1.109 1.00 63.84 223 SER A C 1
ATOM 1792 O O . SER A 1 223 ? 14.369 6.568 -0.277 1.00 63.84 223 SER A O 1
ATOM 1794 N N . ALA A 1 224 ? 16.035 5.201 -0.905 1.00 64.38 224 ALA A N 1
ATOM 1795 C CA . ALA A 1 224 ? 16.872 5.384 0.275 1.00 64.38 224 ALA A CA 1
ATOM 1796 C C . ALA A 1 224 ? 17.978 6.436 0.077 1.00 64.38 224 ALA A C 1
ATOM 1798 O O . ALA A 1 224 ? 18.592 6.854 1.064 1.00 64.38 224 ALA A O 1
ATOM 1799 N N . GLU A 1 225 ? 18.224 6.868 -1.163 1.00 67.69 225 GLU A N 1
ATOM 1800 C CA . GLU A 1 225 ? 19.204 7.893 -1.507 1.00 67.69 225 GLU A CA 1
ATOM 1801 C C . GLU A 1 225 ? 18.702 9.259 -1.052 1.00 67.69 225 GLU A C 1
ATOM 1803 O O . GLU A 1 225 ? 17.756 9.791 -1.617 1.00 67.69 225 GLU A O 1
ATOM 1808 N N . ASP A 1 226 ? 19.330 9.789 0.002 1.00 60.19 226 ASP A N 1
ATOM 1809 C CA . ASP A 1 226 ? 19.559 11.202 0.342 1.00 60.19 226 ASP A CA 1
ATOM 1810 C C . ASP A 1 226 ? 18.570 12.273 -0.166 1.00 60.19 226 ASP A C 1
ATOM 1812 O O . ASP A 1 226 ? 18.917 13.435 -0.393 1.00 60.19 226 ASP A O 1
ATOM 1816 N N . TRP A 1 227 ? 17.283 11.930 -0.197 1.00 60.41 227 TRP A N 1
ATOM 1817 C CA . TRP A 1 227 ? 16.170 12.805 -0.552 1.00 60.41 227 TRP A CA 1
ATOM 1818 C C . TRP A 1 227 ? 16.138 14.045 0.338 1.00 60.41 227 TRP A C 1
ATOM 1820 O O . TRP A 1 227 ? 15.709 15.109 -0.084 1.00 60.41 227 TRP A O 1
ATOM 1830 N N . ARG A 1 228 ? 16.675 13.936 1.558 1.00 52.94 228 ARG A N 1
ATOM 1831 C CA . ARG A 1 228 ? 16.849 15.043 2.496 1.00 52.94 228 ARG A CA 1
ATOM 1832 C C . ARG A 1 228 ? 17.767 16.136 1.947 1.00 52.94 228 ARG A C 1
ATOM 1834 O O . ARG A 1 228 ? 17.486 17.309 2.161 1.00 52.94 228 ARG A O 1
ATOM 1841 N N . TRP A 1 229 ? 18.837 15.779 1.239 1.00 56.41 229 TRP A N 1
ATOM 1842 C CA . TRP A 1 229 ? 19.713 16.754 0.588 1.00 56.41 229 TRP A CA 1
ATOM 1843 C C . TRP A 1 229 ? 19.075 17.332 -0.667 1.00 56.41 229 TRP A C 1
ATOM 1845 O O . TRP A 1 229 ? 19.243 18.518 -0.929 1.00 56.41 229 TRP A O 1
ATOM 1855 N N . HIS A 1 230 ? 18.298 16.529 -1.396 1.00 56.81 230 HIS A N 1
ATOM 1856 C CA . HIS A 1 230 ? 17.542 17.006 -2.550 1.00 56.81 230 HIS A CA 1
ATOM 1857 C C . HIS A 1 230 ? 16.447 18.007 -2.149 1.00 56.81 230 HIS A C 1
ATOM 1859 O O . HIS A 1 230 ? 16.368 19.092 -2.717 1.00 56.81 230 HIS A O 1
ATOM 1865 N N . ILE A 1 231 ? 15.664 17.694 -1.114 1.00 59.19 231 ILE A N 1
ATOM 1866 C CA . ILE A 1 231 ? 14.662 18.601 -0.547 1.00 59.19 231 ILE A CA 1
ATOM 1867 C C . ILE A 1 231 ? 15.339 19.817 0.081 1.00 59.19 231 ILE A C 1
ATOM 1869 O O . ILE A 1 231 ? 14.941 20.931 -0.219 1.00 59.19 231 ILE A O 1
ATOM 1873 N N . SER A 1 232 ? 16.423 19.646 0.846 1.00 56.44 232 SER A N 1
ATOM 1874 C CA . SER A 1 232 ? 17.164 20.795 1.388 1.00 56.44 232 SER A CA 1
ATOM 1875 C C . SER A 1 232 ? 17.740 21.686 0.283 1.00 56.44 232 SER A C 1
ATOM 1877 O O . SER A 1 232 ? 17.844 22.896 0.458 1.00 56.44 232 SER A O 1
ATOM 1879 N N . TRP A 1 233 ? 18.114 21.120 -0.866 1.00 68.19 233 TRP A N 1
ATOM 1880 C CA . TRP A 1 233 ? 18.524 21.897 -2.030 1.00 68.19 233 TRP A CA 1
ATOM 1881 C C . TRP A 1 233 ? 17.348 22.656 -2.654 1.00 68.19 233 TRP A C 1
ATOM 1883 O O . TRP A 1 233 ? 17.511 23.838 -2.948 1.00 68.19 233 TRP A O 1
ATOM 1893 N N . LEU A 1 234 ? 16.179 22.022 -2.808 1.00 56.12 234 LEU A N 1
ATOM 1894 C CA . LEU A 1 234 ? 14.956 22.679 -3.288 1.00 56.12 234 LEU A CA 1
ATOM 1895 C C . LEU A 1 234 ? 14.530 23.816 -2.351 1.00 56.12 234 LEU A C 1
ATOM 1897 O O . LEU A 1 234 ? 14.313 24.929 -2.816 1.00 56.12 234 LEU A O 1
ATOM 1901 N N . GLU A 1 235 ? 14.505 23.570 -1.041 1.00 60.94 235 GLU A N 1
ATOM 1902 C CA . GLU A 1 235 ? 14.224 24.573 -0.008 1.00 60.94 235 GLU A CA 1
ATOM 1903 C C . GLU A 1 235 ? 15.220 25.736 -0.088 1.00 60.94 235 GLU A C 1
ATOM 1905 O O . GLU A 1 235 ? 14.812 26.887 -0.163 1.00 60.94 235 GLU A O 1
ATOM 1910 N N . ARG A 1 236 ? 16.530 25.460 -0.189 1.00 67.00 236 ARG A N 1
ATOM 1911 C CA . ARG A 1 236 ? 17.552 26.512 -0.352 1.00 67.00 236 ARG A CA 1
ATOM 1912 C C . ARG A 1 236 ? 17.420 27.281 -1.661 1.00 67.00 236 ARG A C 1
ATOM 1914 O O . ARG A 1 236 ? 17.762 28.460 -1.695 1.00 67.00 236 ARG A O 1
ATOM 1921 N N . ALA A 1 237 ? 17.008 26.627 -2.743 1.00 64.56 237 ALA A N 1
ATOM 1922 C CA . ALA A 1 237 ? 16.781 27.282 -4.024 1.00 64.56 237 ALA A CA 1
ATOM 1923 C C . ALA A 1 237 ? 15.579 28.233 -3.930 1.00 64.56 237 ALA A C 1
ATOM 1925 O O . ALA A 1 237 ? 15.699 29.389 -4.321 1.00 64.56 237 ALA A O 1
ATOM 1926 N N . VAL A 1 238 ? 14.474 27.789 -3.323 1.00 62.12 238 VAL A N 1
ATOM 1927 C CA . VAL A 1 238 ? 13.296 28.627 -3.051 1.00 62.12 238 VAL A CA 1
ATOM 1928 C C . VAL A 1 238 ? 13.637 29.773 -2.098 1.00 62.12 238 VAL A C 1
ATOM 1930 O O . VAL A 1 238 ? 13.302 30.921 -2.382 1.00 62.12 238 VAL A O 1
ATOM 1933 N N . ASP A 1 239 ? 14.360 29.510 -1.010 1.00 64.62 239 ASP A N 1
ATOM 1934 C CA . ASP A 1 239 ? 14.823 30.533 -0.064 1.00 64.62 239 ASP A CA 1
ATOM 1935 C C . ASP A 1 239 ? 15.705 31.571 -0.762 1.00 64.62 239 ASP A C 1
ATOM 1937 O O . ASP A 1 239 ? 15.520 32.774 -0.599 1.00 64.62 239 ASP A O 1
ATOM 1941 N N . LYS A 1 240 ? 16.652 31.134 -1.595 1.00 65.25 240 LYS A N 1
ATOM 1942 C CA . LYS A 1 240 ? 17.543 32.043 -2.321 1.00 65.25 240 LYS A CA 1
ATOM 1943 C C . LYS A 1 240 ? 16.775 32.970 -3.267 1.00 65.25 240 LYS A C 1
ATOM 1945 O O . LYS A 1 240 ? 17.118 34.149 -3.350 1.00 65.25 240 LYS A O 1
ATOM 1950 N N . GLU A 1 241 ? 15.756 32.457 -3.953 1.00 62.19 241 GLU A N 1
ATOM 1951 C CA . GLU A 1 241 ? 14.924 33.257 -4.858 1.00 62.19 241 GLU A CA 1
ATOM 1952 C C . GLU A 1 241 ? 13.891 34.130 -4.109 1.00 62.19 241 GLU A C 1
ATOM 1954 O O . GLU A 1 241 ? 13.494 35.175 -4.620 1.00 62.19 241 GLU A O 1
ATOM 1959 N N . SER A 1 242 ? 13.498 33.770 -2.878 1.00 57.41 242 SER A N 1
ATOM 1960 C CA . SER A 1 242 ? 12.456 34.463 -2.094 1.00 57.41 242 SER A CA 1
ATOM 1961 C C . SER A 1 242 ? 12.967 35.439 -1.019 1.00 57.41 242 SER A C 1
ATOM 1963 O O . SER A 1 242 ? 12.274 36.405 -0.692 1.00 57.41 242 SER A O 1
ATOM 1965 N N . ILE A 1 243 ? 14.196 35.276 -0.511 1.00 60.16 243 ILE A N 1
ATOM 1966 C CA . ILE A 1 243 ? 14.766 36.112 0.566 1.00 60.16 243 ILE A CA 1
ATOM 1967 C C . ILE A 1 243 ? 14.914 37.582 0.151 1.00 60.16 243 ILE A C 1
ATOM 1969 O O . ILE A 1 243 ? 14.587 38.480 0.923 1.00 60.16 243 ILE A O 1
ATOM 1973 N N . MET A 1 244 ? 15.403 37.857 -1.057 1.00 55.62 244 MET A N 1
ATOM 1974 C CA . MET A 1 244 ? 15.627 39.230 -1.529 1.00 55.62 244 MET A CA 1
ATOM 1975 C C . MET A 1 244 ? 14.313 39.993 -1.822 1.00 55.62 244 MET A C 1
ATOM 1977 O O . MET A 1 244 ? 14.238 41.169 -1.462 1.00 55.62 244 MET A O 1
ATOM 1981 N N . PRO A 1 245 ? 13.260 39.367 -2.396 1.00 56.88 245 PRO A N 1
ATOM 1982 C CA . PRO A 1 245 ? 11.955 40.016 -2.553 1.00 56.88 245 PRO A CA 1
ATOM 1983 C C . PRO A 1 245 ? 11.201 40.257 -1.238 1.00 56.88 245 PRO A C 1
ATOM 1985 O O . PRO A 1 245 ? 10.479 41.246 -1.138 1.00 56.88 245 PRO A O 1
ATOM 1988 N N . VAL A 1 246 ? 11.342 39.373 -0.242 1.00 58.09 246 VAL A N 1
ATOM 1989 C CA . VAL A 1 246 ? 10.538 39.423 0.997 1.00 58.09 246 VAL A CA 1
ATOM 1990 C C . VAL A 1 246 ? 11.248 40.152 2.143 1.00 58.09 246 VAL A C 1
ATOM 1992 O O . VAL A 1 246 ? 10.602 40.862 2.910 1.00 58.09 246 VAL A O 1
ATOM 1995 N N . LEU A 1 247 ? 12.569 39.994 2.273 1.00 54.50 247 LEU A N 1
ATOM 1996 C CA . LEU A 1 247 ? 13.362 40.486 3.412 1.00 54.50 247 LEU A CA 1
ATOM 1997 C C . LEU A 1 247 ? 14.441 41.508 3.013 1.00 54.50 247 LEU A C 1
ATOM 1999 O O . LEU A 1 247 ? 15.235 41.931 3.855 1.00 54.50 247 LEU A O 1
ATOM 2003 N N . GLY A 1 248 ? 14.494 41.910 1.739 1.00 58.91 248 GLY A N 1
ATOM 2004 C CA . GLY A 1 248 ? 15.439 42.915 1.259 1.00 58.91 248 GLY A CA 1
ATOM 2005 C C . GLY A 1 248 ? 15.223 44.296 1.910 1.00 58.91 248 GLY A C 1
ATOM 2006 O O . GLY A 1 248 ? 14.081 44.697 2.159 1.00 58.91 248 GLY A O 1
ATOM 2007 N N . PRO A 1 249 ? 16.295 45.065 2.188 1.00 57.34 249 PRO A N 1
ATOM 2008 C CA . PRO A 1 249 ? 16.177 46.399 2.772 1.00 57.34 249 PRO A CA 1
ATOM 2009 C C . PRO A 1 249 ? 15.359 47.327 1.862 1.00 57.34 249 PRO A C 1
ATOM 2011 O O . PRO A 1 249 ? 15.691 47.540 0.697 1.00 57.34 249 PRO A O 1
ATOM 2014 N N . SER A 1 250 ? 14.283 47.889 2.412 1.00 53.41 250 SER A N 1
ATOM 2015 C CA . SER A 1 250 ? 13.348 48.761 1.695 1.00 53.41 250 SER A CA 1
ATOM 2016 C C . SER A 1 250 ? 13.667 50.232 1.986 1.00 53.41 250 SER A C 1
ATOM 2018 O O . SER A 1 250 ? 13.359 50.730 3.067 1.00 53.41 250 SER A O 1
ATOM 2020 N N . GLY A 1 251 ? 14.306 50.938 1.045 1.00 56.50 251 GLY A N 1
ATOM 2021 C CA . GLY A 1 251 ? 14.619 52.367 1.182 1.00 56.50 251 GLY A CA 1
ATOM 2022 C C . GLY A 1 251 ? 15.378 52.963 -0.010 1.00 56.50 251 GLY A C 1
ATOM 2023 O O . GLY A 1 251 ? 16.059 52.252 -0.749 1.00 56.50 251 GLY A O 1
ATOM 2024 N N . LEU A 1 252 ? 15.270 54.285 -0.199 1.00 46.78 252 LEU A N 1
ATOM 2025 C CA . LEU A 1 252 ? 15.987 55.032 -1.243 1.00 46.78 252 LEU A CA 1
ATOM 2026 C C . LEU A 1 252 ? 17.508 54.820 -1.119 1.00 46.78 252 LEU A C 1
ATOM 2028 O O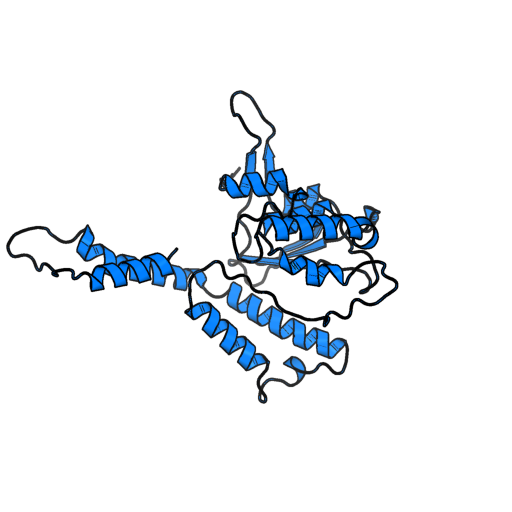 . LEU A 1 252 ? 18.092 55.080 -0.070 1.00 46.78 252 LEU A O 1
ATOM 2032 N N . GLY A 1 253 ? 18.140 54.344 -2.197 1.00 59.88 253 GLY A N 1
ATOM 2033 C CA . GLY A 1 253 ? 19.589 54.114 -2.280 1.00 59.88 253 GLY A CA 1
ATOM 2034 C C . GLY A 1 253 ? 20.061 52.682 -1.994 1.00 59.88 253 GLY A C 1
ATOM 2035 O O . GLY A 1 253 ? 21.251 52.415 -2.129 1.00 59.88 253 GLY A O 1
ATOM 2036 N N . HIS A 1 254 ? 19.166 51.752 -1.646 1.00 57.56 254 HIS A N 1
ATOM 2037 C CA . HIS A 1 254 ? 19.501 50.324 -1.557 1.00 57.56 254 HIS A CA 1
ATOM 2038 C C . HIS A 1 254 ? 19.213 49.617 -2.891 1.00 57.56 254 HIS A C 1
ATOM 2040 O O . HIS A 1 254 ? 18.309 50.016 -3.625 1.00 57.56 254 HIS A O 1
ATOM 2046 N N . ALA A 1 255 ? 20.009 48.594 -3.226 1.00 52.28 255 ALA A N 1
ATOM 2047 C CA . ALA A 1 255 ? 19.935 47.859 -4.491 1.00 52.28 255 ALA A CA 1
ATOM 2048 C C . ALA A 1 255 ? 18.599 47.108 -4.629 1.00 52.28 255 ALA A C 1
ATOM 2050 O O . ALA A 1 255 ? 18.472 45.947 -4.248 1.00 52.28 255 ALA A O 1
ATOM 2051 N N . HIS A 1 256 ? 17.592 47.787 -5.172 1.00 54.44 256 HIS A N 1
ATOM 2052 C CA . HIS A 1 256 ? 16.313 47.189 -5.513 1.00 54.44 256 HIS A CA 1
ATOM 2053 C C . HIS A 1 256 ? 16.470 46.414 -6.823 1.00 54.44 256 HIS A C 1
ATOM 2055 O O . HIS A 1 256 ? 16.716 47.007 -7.875 1.00 54.44 256 HIS A O 1
ATOM 2061 N N . LYS A 1 257 ? 16.343 45.083 -6.775 1.00 60.19 257 LYS A N 1
ATOM 2062 C CA . LYS A 1 257 ? 16.076 44.321 -7.997 1.00 60.19 257 LYS A CA 1
ATOM 2063 C C . LYS A 1 257 ? 14.638 44.653 -8.395 1.00 60.19 257 LYS A C 1
ATOM 2065 O O . LYS A 1 257 ? 13.714 44.340 -7.651 1.00 60.19 257 LYS A O 1
ATOM 2070 N N . THR A 1 258 ? 14.447 45.312 -9.534 1.00 63.09 258 THR A N 1
ATOM 2071 C CA . THR A 1 258 ? 13.109 45.497 -10.103 1.00 63.09 258 THR A CA 1
ATOM 2072 C C . THR A 1 258 ? 12.617 44.135 -10.581 1.00 63.09 258 THR A C 1
ATOM 2074 O O . THR A 1 258 ? 13.107 43.626 -11.587 1.00 63.09 258 THR A O 1
ATOM 2077 N N . TYR A 1 259 ? 11.691 43.530 -9.838 1.00 64.06 259 TYR A N 1
ATOM 2078 C CA . TYR A 1 259 ? 11.101 42.246 -10.205 1.00 64.06 259 TYR A CA 1
ATOM 2079 C C . TYR A 1 259 ? 10.175 42.425 -11.401 1.00 64.06 259 TYR A C 1
ATOM 2081 O O . TYR A 1 259 ? 9.271 43.262 -11.399 1.00 64.06 259 TYR A O 1
ATOM 2089 N N . THR A 1 260 ? 10.417 41.638 -12.437 1.00 73.81 260 THR A N 1
ATOM 2090 C CA . THR A 1 260 ? 9.562 41.564 -13.614 1.00 73.81 260 THR A CA 1
ATOM 2091 C C . THR A 1 260 ? 8.503 40.474 -13.423 1.00 73.81 260 THR A C 1
ATOM 2093 O O . THR A 1 260 ? 8.669 39.589 -12.580 1.00 73.81 260 THR A O 1
ATOM 2096 N N . PRO A 1 261 ? 7.420 40.473 -14.220 1.00 70.81 261 PRO A N 1
ATOM 2097 C CA . PRO A 1 261 ? 6.459 39.369 -14.220 1.00 70.81 261 PRO A CA 1
ATOM 2098 C C . PRO A 1 261 ? 7.104 37.989 -14.440 1.00 70.81 261 PRO A C 1
ATOM 2100 O O . PRO A 1 261 ? 6.608 37.000 -13.909 1.00 70.81 261 PRO A O 1
ATOM 2103 N N . GLN A 1 262 ? 8.229 37.927 -15.163 1.00 68.25 262 GLN A N 1
ATOM 2104 C CA . GLN A 1 262 ? 8.985 36.692 -15.377 1.00 68.25 262 GLN A CA 1
ATOM 2105 C C . GLN A 1 262 ? 9.641 36.187 -14.085 1.00 68.25 262 GLN A C 1
ATOM 2107 O O . GLN A 1 262 ? 9.577 34.998 -13.811 1.00 68.25 262 GLN A O 1
ATOM 2112 N N . ASP A 1 263 ? 10.196 37.076 -13.252 1.00 68.75 263 ASP A N 1
ATOM 2113 C CA . ASP A 1 263 ? 10.798 36.685 -11.969 1.00 68.75 263 ASP A CA 1
ATOM 2114 C C . ASP A 1 263 ? 9.752 36.078 -11.012 1.00 68.75 263 ASP A C 1
ATOM 2116 O O . ASP A 1 263 ? 10.048 35.145 -10.270 1.00 68.75 263 ASP A O 1
ATOM 2120 N N . ILE A 1 264 ? 8.512 36.584 -11.049 1.00 68.94 264 ILE A N 1
ATOM 2121 C CA . ILE A 1 264 ? 7.388 36.046 -10.264 1.00 68.94 264 ILE A CA 1
ATOM 2122 C C . ILE A 1 264 ? 6.970 34.675 -10.803 1.00 68.94 264 ILE A C 1
ATOM 2124 O O . ILE A 1 264 ? 6.715 33.759 -10.026 1.00 68.94 264 ILE A O 1
ATOM 2128 N N . GLN A 1 265 ? 6.928 34.519 -12.127 1.00 71.62 265 GLN A N 1
ATOM 2129 C CA . GLN A 1 265 ? 6.612 33.245 -12.765 1.00 71.62 265 GLN A CA 1
ATOM 2130 C C . GLN A 1 265 ? 7.682 32.186 -12.474 1.00 71.62 265 GLN A C 1
ATOM 2132 O O . GLN A 1 265 ? 7.346 31.042 -12.185 1.00 71.62 265 GLN A O 1
ATOM 2137 N N . ASP A 1 266 ? 8.957 32.567 -12.486 1.00 65.56 266 ASP A N 1
ATOM 2138 C CA . ASP A 1 266 ? 10.068 31.678 -12.158 1.00 65.56 266 ASP A CA 1
ATOM 2139 C C . ASP A 1 266 ? 10.015 31.257 -10.680 1.00 65.56 266 ASP A C 1
ATOM 2141 O O . ASP A 1 266 ? 10.170 30.074 -10.376 1.00 65.56 266 ASP A O 1
ATOM 2145 N N . LEU A 1 267 ? 9.715 32.185 -9.763 1.00 64.88 267 LEU A N 1
ATOM 2146 C CA . LEU A 1 267 ? 9.524 31.887 -8.339 1.00 64.88 267 LEU A CA 1
ATOM 2147 C C . LEU A 1 267 ? 8.332 30.953 -8.113 1.00 64.88 267 LEU A C 1
ATOM 2149 O O . LEU A 1 267 ? 8.446 29.993 -7.356 1.00 64.88 267 LEU A O 1
ATOM 2153 N N . GLN A 1 268 ? 7.227 31.173 -8.825 1.00 63.44 268 GLN A N 1
ATOM 2154 C CA . GLN A 1 268 ? 6.067 30.291 -8.785 1.00 63.44 268 GLN A CA 1
ATOM 2155 C C . GLN A 1 268 ? 6.401 28.892 -9.324 1.00 63.44 268 GLN A C 1
ATOM 2157 O O . GLN A 1 268 ? 6.018 27.901 -8.715 1.00 63.44 268 GLN A O 1
ATOM 2162 N N . ILE A 1 269 ? 7.184 28.787 -10.402 1.00 65.75 269 ILE A N 1
ATOM 2163 C CA . ILE A 1 269 ? 7.682 27.503 -10.919 1.00 65.75 269 ILE A CA 1
ATOM 2164 C C . ILE A 1 269 ? 8.553 26.790 -9.872 1.00 65.75 269 ILE A C 1
ATOM 2166 O O . ILE A 1 269 ? 8.515 25.565 -9.775 1.00 65.75 269 ILE A O 1
ATOM 2170 N N . TRP A 1 270 ? 9.362 27.519 -9.100 1.00 54.88 270 TRP A N 1
ATOM 2171 C CA . TRP A 1 270 ? 10.174 26.936 -8.028 1.00 54.88 270 TRP A CA 1
ATOM 2172 C C . TRP A 1 270 ? 9.347 26.533 -6.802 1.00 54.88 270 TRP A C 1
ATOM 2174 O O . TRP A 1 270 ? 9.593 25.461 -6.255 1.00 54.88 270 TRP A O 1
ATOM 2184 N N . GLU A 1 271 ? 8.347 27.326 -6.409 1.00 55.62 271 GLU A N 1
ATOM 2185 C CA . GLU A 1 271 ? 7.401 26.973 -5.341 1.00 55.62 271 GLU A CA 1
ATOM 2186 C C . GLU A 1 271 ? 6.569 25.740 -5.728 1.00 55.62 271 GLU A C 1
ATOM 2188 O O . GLU A 1 271 ? 6.418 24.816 -4.931 1.00 55.62 271 GLU A O 1
ATOM 2193 N N . GLU A 1 272 ? 6.100 25.677 -6.976 1.00 52.88 272 GLU A N 1
ATOM 2194 C CA . GLU A 1 272 ? 5.375 24.528 -7.527 1.00 52.88 272 GLU A CA 1
ATOM 2195 C C . GLU A 1 272 ? 6.242 23.265 -7.595 1.00 52.88 272 GLU A C 1
ATOM 2197 O O . GLU A 1 272 ? 5.705 22.179 -7.426 1.00 52.88 272 GLU A O 1
ATOM 2202 N N . LYS A 1 273 ? 7.564 23.387 -7.789 1.00 50.75 273 LYS A N 1
ATOM 2203 C CA . LYS A 1 273 ? 8.523 22.262 -7.734 1.00 50.75 273 LYS A CA 1
ATOM 2204 C C . LYS A 1 273 ? 8.858 21.801 -6.311 1.00 50.75 273 LYS A C 1
ATOM 2206 O O . LYS A 1 273 ? 9.408 20.713 -6.148 1.00 50.75 273 LYS A O 1
ATOM 2211 N N . ALA A 1 274 ? 8.631 22.646 -5.305 1.00 45.41 274 ALA A N 1
ATOM 2212 C CA . ALA A 1 274 ? 8.943 22.360 -3.904 1.00 45.41 274 ALA A CA 1
ATOM 2213 C C . ALA A 1 274 ? 7.729 21.852 -3.101 1.00 45.41 274 ALA A C 1
ATOM 2215 O O . ALA A 1 274 ? 7.917 21.310 -2.011 1.00 45.41 274 ALA A O 1
ATOM 2216 N N . ARG A 1 275 ? 6.509 22.012 -3.631 1.00 39.00 275 ARG A N 1
ATOM 2217 C CA . ARG A 1 275 ? 5.255 21.431 -3.120 1.00 39.00 275 ARG A CA 1
ATOM 2218 C C . ARG A 1 275 ? 4.920 20.105 -3.798 1.00 39.00 275 ARG A C 1
ATOM 2220 O O . ARG A 1 275 ? 4.374 19.243 -3.076 1.00 39.00 275 ARG A O 1
#

Secondary structure (DSSP, 8-state):
---BPPPHHHHHHHHTGGGTTTT--S--GGG-HHHHHHHHHHHHHTHHHHB---GGG--EEEEEE-TT-TT-EEEEEE-SHHHHHHHHTEEEE---SS--S-EEEESSPPPSEEEE----SSTTSPBSS-HHHHHHHHHHTT--GGGHHHHTT-SS-SS---S-S--------S--HHHHHHHHHHHHHHHSTTS-GGGT--SSHHHHHHHHHHHHHHHHHHHHS-HHHHHHHHHHHHHHHHHHHHHS--STTS------HHHHHHHHHHHHHH-

Radius of gyration: 23.09 Å; chains: 1; bounding box: 42×77×50 Å

Foldseek 3Di:
DDWDADDPLLFVLLVVLLLPPQSQPDDDPCNDNVNRVVLNVVCVVCQVFAADPDLVQAWKWKWFAADPDNPDIDIDIDSDDVVLCVVQQKDWDDDDPPDPDTGIIHPDDGGLDMDIDFDDPDQQAHTRHHSSSVSNVCSNVSPRSCCSVQSVSHGNDPDGPPDPNDDDDDDDPQPDPVLVVVLVVVVCQLCDPPHDCLLPDDPDPNSVVSVRVVNVVVVVVSSNPDVVVVLVVLVVVLCVLVCCVPPNDDDPPGDDDPDDPVSVVVSVVSVSNND

Sequence (275 aa):
MFNIDLSREFQDALLDAQSWPRNAIIKTIGTYPKTLAKLQSRLGDIKQELFEDCPSEWEVPIRDLDAGSETTVDKCNVHDQARLLEWFGLAYTAKVGNVPMDSVVAAKKDPKCRFICIYGRHSRSKLKLSREMFACIMAFHQVMPAFLDFVSVFGQRSEPTDLRFSAFREQVVLSVVNGNLEIQQRFKALTDKNARPQDKSFGMPEECFRSSLSAHLMYCHWSAEDWRWHISWLERAVDKESIMPVLGPSGLGHAHKTYTPQDIQDLQIWEEKAR

InterPro domains:
  IPR058257 CorA-like transporter domain [PF26616] (14-174)
  IPR058257 CorA-like transporter domain [PF26616] (176-242)